Protein AF-A0A926PXP1-F1 (afdb_monomer)

Radius of gyration: 49.35 Å; Cα contacts (8 Å, |Δi|>4): 38; chains: 1; bounding box: 86×68×150 Å

Mean predicted aligned error: 21.58 Å

pLDDT: mean 70.97, std 23.15, range [28.8, 98.44]

Structure (mmCIF, N/CA/C/O backbone):
data_AF-A0A926PXP1-F1
#
_entry.id   AF-A0A926PXP1-F1
#
loop_
_atom_site.group_PDB
_atom_site.id
_atom_site.type_symbol
_atom_site.label_atom_id
_atom_site.label_alt_id
_atom_site.label_comp_id
_atom_site.label_asym_id
_atom_site.label_entity_id
_atom_site.label_seq_id
_atom_site.pdbx_PDB_ins_code
_atom_site.Cartn_x
_atom_site.Cartn_y
_atom_site.Cartn_z
_atom_site.occupancy
_atom_site.B_iso_or_equiv
_atom_site.auth_seq_id
_atom_site.auth_comp_id
_atom_site.auth_asym_id
_atom_site.auth_atom_id
_atom_site.pdbx_PDB_model_num
ATOM 1 N N . MET A 1 1 ? 7.522 27.652 68.610 1.00 42.22 1 MET A N 1
ATOM 2 C CA . MET A 1 1 ? 6.090 27.758 68.941 1.00 42.22 1 MET A CA 1
ATOM 3 C C . MET A 1 1 ? 5.425 26.468 68.466 1.00 42.22 1 MET A C 1
ATOM 5 O O . MET A 1 1 ? 4.727 26.467 67.468 1.00 42.22 1 MET A O 1
ATOM 9 N N . GLU A 1 2 ? 5.783 25.286 68.976 1.00 38.09 2 GLU A N 1
ATOM 10 C CA . GLU A 1 2 ? 5.456 24.825 70.338 1.00 38.09 2 GLU A CA 1
ATOM 11 C C . GLU A 1 2 ? 4.147 25.437 70.840 1.00 38.09 2 GLU A C 1
ATOM 13 O O . GLU A 1 2 ? 4.064 26.654 70.954 1.00 38.09 2 GLU A O 1
ATOM 18 N N . LEU A 1 3 ? 3.133 24.610 71.096 1.00 42.03 3 LEU A N 1
ATOM 19 C CA . LEU A 1 3 ? 2.756 24.233 72.457 1.00 42.03 3 LEU A CA 1
ATOM 20 C C . LEU A 1 3 ? 1.725 23.083 72.421 1.00 42.03 3 LEU A C 1
ATOM 22 O O . LEU A 1 3 ? 0.646 23.236 71.865 1.00 42.03 3 LEU A O 1
ATOM 26 N N . LEU A 1 4 ? 2.113 21.983 73.083 1.00 45.78 4 LEU A N 1
ATOM 27 C CA . LEU A 1 4 ? 1.324 21.193 74.047 1.00 45.78 4 LEU A CA 1
ATOM 28 C C . LEU A 1 4 ? 0.052 20.473 73.539 1.00 45.78 4 LEU A C 1
ATOM 30 O O . LEU A 1 4 ? -0.844 21.073 72.976 1.00 45.78 4 LEU A O 1
ATOM 34 N N . GLY A 1 5 ? -0.174 19.184 73.785 1.00 33.66 5 GLY A N 1
ATOM 35 C CA . GLY A 1 5 ? 0.426 18.299 74.776 1.00 33.66 5 GLY A CA 1
ATOM 36 C C . GLY A 1 5 ? -0.657 17.505 75.519 1.00 33.66 5 GLY A C 1
ATOM 37 O O . GLY A 1 5 ? -1.692 18.057 75.874 1.00 33.66 5 GLY A O 1
ATOM 38 N N . CYS A 1 6 ? -0.313 16.249 75.834 1.00 33.72 6 CYS A N 1
ATOM 39 C CA . CYS A 1 6 ? -0.840 15.425 76.935 1.00 33.72 6 CYS A CA 1
ATOM 40 C C . CYS A 1 6 ? -2.221 14.754 76.721 1.00 33.72 6 CYS A C 1
ATOM 42 O O . CYS A 1 6 ? -3.149 15.364 76.225 1.00 33.72 6 CYS A O 1
ATOM 44 N N . ARG A 1 7 ? -2.463 13.501 77.134 1.00 37.28 7 ARG A N 1
ATOM 45 C CA . ARG A 1 7 ? -1.702 12.608 78.024 1.00 37.28 7 ARG A CA 1
ATOM 46 C C . ARG A 1 7 ? -2.207 11.164 77.881 1.00 37.28 7 ARG A C 1
ATOM 48 O O . ARG A 1 7 ? -3.406 10.936 77.770 1.00 37.28 7 ARG A O 1
ATOM 55 N N . LEU A 1 8 ? -1.270 10.219 77.960 1.00 39.69 8 LEU A N 1
ATOM 56 C CA . LEU A 1 8 ? -1.490 8.824 78.347 1.00 39.69 8 LEU A CA 1
ATOM 57 C C . LEU A 1 8 ? -2.186 8.717 79.717 1.00 39.69 8 LEU A C 1
ATOM 59 O O . LEU A 1 8 ? -2.011 9.612 80.541 1.00 39.69 8 LEU A O 1
ATOM 63 N N . LEU A 1 9 ? -2.858 7.581 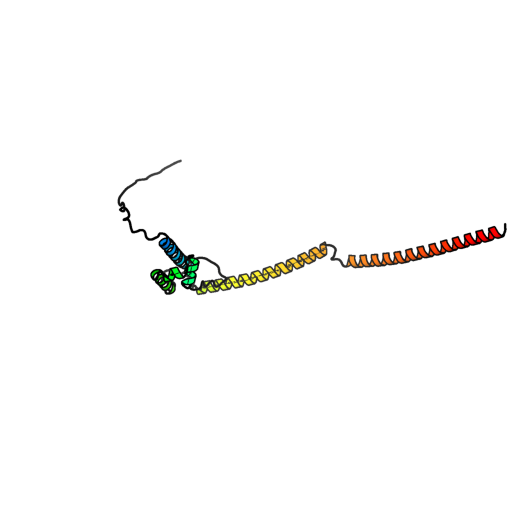79.953 1.00 39.06 9 LEU A N 1
ATOM 64 C CA . LEU A 1 9 ? -2.727 6.649 81.100 1.00 39.06 9 LEU A CA 1
ATOM 65 C C . LEU A 1 9 ? -3.736 5.499 80.855 1.00 39.06 9 LEU A C 1
ATOM 67 O O . LEU A 1 9 ? -4.934 5.733 80.774 1.00 39.06 9 LEU A O 1
ATOM 71 N N . SER A 1 10 ? -3.288 4.310 80.446 1.00 36.00 10 SER A N 1
ATOM 72 C CA . SER A 1 10 ? -2.993 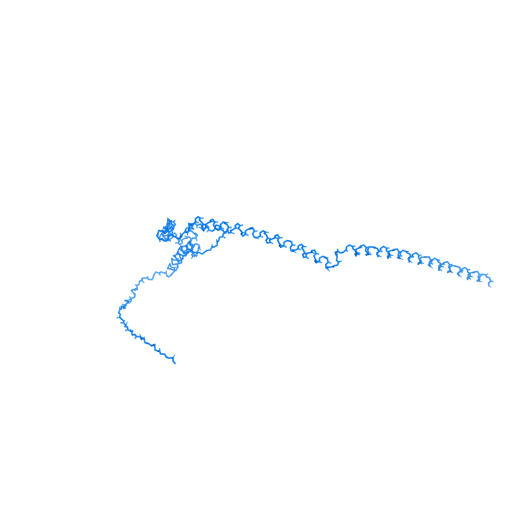3.154 81.316 1.00 36.00 10 SER A CA 1
ATOM 73 C C . SER A 1 10 ? -4.156 2.724 82.216 1.00 36.00 10 SER A C 1
ATOM 75 O O . SER A 1 10 ? -4.407 3.377 83.222 1.00 36.00 10 SER A O 1
ATOM 77 N N . TYR A 1 11 ? -4.757 1.564 81.924 1.00 34.06 11 TYR A N 1
ATOM 78 C CA . TYR A 1 11 ? -5.063 0.564 82.952 1.00 34.06 11 TYR A CA 1
ATOM 79 C C . TYR A 1 11 ? -5.049 -0.851 82.360 1.00 34.06 11 TYR A C 1
ATOM 81 O O . TYR A 1 11 ? -5.756 -1.170 81.406 1.00 34.06 11 TYR A O 1
ATOM 89 N N . ASP A 1 12 ? -4.177 -1.656 82.951 1.00 34.31 12 ASP A N 1
ATOM 90 C CA . ASP A 1 12 ? -3.963 -3.079 82.748 1.00 34.31 12 ASP A CA 1
ATOM 91 C C . ASP A 1 12 ? -5.088 -3.944 83.346 1.00 34.31 12 ASP A C 1
ATOM 93 O O . ASP A 1 12 ? -5.713 -3.581 84.339 1.00 34.31 12 ASP A O 1
ATOM 97 N N . ASN A 1 13 ? -5.176 -5.166 82.805 1.00 37.06 13 ASN A N 1
ATOM 98 C CA . ASN A 1 13 ? -5.574 -6.423 83.455 1.00 37.06 13 ASN A CA 1
ATOM 99 C C . ASN A 1 13 ? -7.019 -6.623 83.948 1.00 37.06 13 ASN A C 1
ATOM 101 O O . ASN A 1 13 ? -7.366 -6.250 85.060 1.00 37.06 13 ASN A O 1
ATOM 105 N N . ALA A 1 14 ? -7.768 -7.466 83.223 1.00 36.12 14 ALA A N 1
ATOM 106 C CA . ALA A 1 14 ? -8.199 -8.782 83.727 1.00 36.12 14 ALA A CA 1
ATOM 107 C C . ALA A 1 14 ? -9.032 -9.531 82.672 1.00 36.12 14 ALA A C 1
ATOM 109 O O . ALA A 1 14 ? -10.154 -9.143 82.383 1.00 36.12 14 ALA A O 1
ATOM 110 N N . CYS A 1 15 ? -8.474 -10.606 82.107 1.00 30.44 15 CYS A N 1
ATOM 111 C CA . CYS A 1 15 ? -9.138 -11.900 81.877 1.00 30.44 15 CYS A CA 1
ATOM 112 C C . CYS A 1 15 ? -8.237 -12.756 80.984 1.00 30.44 15 CYS A C 1
ATOM 114 O O . CYS A 1 15 ? -8.244 -12.680 79.760 1.00 30.44 15 CYS A O 1
ATOM 116 N N . ARG A 1 16 ? -7.420 -13.570 81.646 1.00 37.81 16 ARG A N 1
ATOM 117 C CA . ARG A 1 16 ? -6.569 -14.603 81.061 1.00 37.81 16 ARG A CA 1
ATOM 118 C C . ARG A 1 16 ? -7.473 -15.788 80.668 1.00 37.81 16 ARG A C 1
ATOM 120 O O . ARG A 1 16 ? -8.055 -16.378 81.578 1.00 37.81 16 ARG A O 1
ATOM 127 N N . PRO A 1 17 ? -7.630 -16.168 79.388 1.00 35.00 17 PRO A N 1
ATOM 128 C CA . PRO A 1 17 ? -8.285 -17.428 79.059 1.00 35.00 17 PRO A CA 1
ATOM 129 C C . PRO A 1 17 ? -7.332 -18.606 79.318 1.00 35.00 17 PRO A C 1
ATOM 131 O O . PRO A 1 17 ? -6.136 -18.550 79.031 1.00 35.00 17 PRO A O 1
ATOM 134 N N . ALA A 1 18 ? -7.898 -19.647 79.928 1.00 42.81 18 ALA A N 1
ATOM 135 C CA . ALA A 1 18 ? -7.285 -20.900 80.362 1.00 42.81 18 ALA A CA 1
ATOM 136 C C . ALA A 1 18 ? -6.514 -21.645 79.244 1.00 42.81 18 ALA A C 1
ATOM 138 O O . ALA A 1 18 ? -6.797 -21.440 78.062 1.00 42.81 18 ALA A O 1
ATOM 139 N N . PRO A 1 19 ? -5.560 -22.540 79.586 1.00 41.97 19 PRO A N 1
ATOM 140 C CA . PRO A 1 19 ? -4.838 -23.320 78.583 1.00 41.97 19 PRO A CA 1
ATOM 141 C C . PRO A 1 19 ? -5.805 -24.194 77.765 1.00 41.97 19 PRO A C 1
ATOM 143 O O . PRO A 1 19 ? -6.729 -24.781 78.339 1.00 41.97 19 PRO A O 1
ATOM 146 N N . PRO A 1 20 ? -5.603 -24.324 76.440 1.00 39.81 20 PRO A N 1
ATOM 147 C CA . PRO A 1 20 ? -6.456 -25.165 75.618 1.00 39.81 20 PRO A CA 1
ATOM 148 C C . PRO A 1 20 ? -6.304 -26.626 76.046 1.00 39.81 20 PRO A C 1
ATOM 150 O O . PRO A 1 20 ? -5.209 -27.197 76.038 1.00 39.81 20 PRO A O 1
ATOM 153 N N . GLN A 1 21 ? -7.432 -27.228 76.421 1.00 39.19 21 GLN A N 1
ATOM 154 C CA . GLN A 1 21 ? -7.548 -28.664 76.617 1.00 39.19 21 GLN A CA 1
ATOM 155 C C . GLN A 1 21 ? -7.102 -29.374 75.334 1.00 39.19 21 GLN A C 1
ATOM 157 O O . GLN A 1 21 ? -7.485 -28.995 74.225 1.00 39.19 21 GLN A O 1
ATOM 162 N N . ARG A 1 22 ? -6.264 -30.401 75.496 1.00 40.09 22 ARG A N 1
ATOM 163 C CA . ARG A 1 22 ? -5.844 -31.292 74.415 1.00 40.09 22 ARG A CA 1
ATOM 164 C C . ARG A 1 22 ? -7.074 -32.011 73.865 1.00 40.09 22 ARG A C 1
ATOM 166 O O . ARG A 1 22 ? -7.501 -33.016 74.424 1.00 40.09 22 ARG A O 1
ATOM 173 N N . LEU A 1 23 ? -7.629 -31.499 72.772 1.00 38.28 23 LEU A N 1
ATOM 174 C CA . LEU A 1 23 ? -8.577 -32.243 71.954 1.00 38.28 23 LEU A CA 1
ATOM 175 C C . LEU A 1 23 ? -7.823 -33.248 71.071 1.00 38.28 23 LEU A C 1
ATOM 177 O O . LEU A 1 23 ? -6.686 -32.982 70.662 1.00 38.28 23 LEU A O 1
ATOM 181 N N . PRO A 1 24 ? -8.427 -34.421 70.818 1.00 37.00 24 PRO A N 1
ATOM 182 C CA . PRO A 1 24 ? -7.767 -35.533 70.158 1.00 37.00 24 PRO A CA 1
ATOM 183 C C . PRO A 1 24 ? -7.346 -35.149 68.741 1.00 37.00 24 PRO A C 1
ATOM 185 O O . PRO A 1 24 ? -8.067 -34.477 68.005 1.00 37.00 24 PRO A O 1
ATOM 188 N N . LEU A 1 25 ? -6.144 -35.595 68.384 1.00 37.12 25 LEU A N 1
ATOM 189 C CA . LEU A 1 25 ? -5.528 -35.471 67.070 1.00 37.12 25 LEU A CA 1
ATOM 190 C C . LEU A 1 25 ? -6.424 -36.116 66.004 1.00 37.12 25 LEU A C 1
ATOM 192 O O . LEU A 1 25 ? -6.282 -37.290 65.676 1.00 37.12 25 LEU A O 1
ATOM 196 N N . VAL A 1 26 ? -7.336 -35.331 65.437 1.00 41.03 26 VAL A N 1
ATOM 197 C CA . VAL A 1 26 ? -7.960 -35.649 64.154 1.00 41.03 26 VAL A CA 1
ATOM 198 C C . VAL A 1 26 ? -6.863 -35.517 63.090 1.00 41.03 26 VAL A C 1
ATOM 200 O O . VAL A 1 26 ? -6.108 -34.536 63.125 1.00 41.03 26 VAL A O 1
ATOM 203 N N . PRO A 1 27 ? -6.710 -36.475 62.157 1.00 39.06 27 PRO A N 1
ATOM 204 C CA . PRO A 1 27 ? -5.670 -36.414 61.139 1.00 39.06 27 PRO A CA 1
ATOM 205 C C . PRO A 1 27 ? -5.737 -35.075 60.393 1.00 39.06 27 PRO A C 1
ATOM 207 O O . PRO A 1 27 ? -6.741 -34.742 59.762 1.00 39.06 27 PRO A O 1
ATOM 210 N N . ARG A 1 28 ? -4.638 -34.308 60.470 1.00 37.28 28 ARG A N 1
ATOM 211 C CA . ARG A 1 28 ? -4.458 -32.941 59.931 1.00 37.28 28 ARG A CA 1
ATOM 212 C C . ARG A 1 28 ? -4.904 -32.752 58.471 1.00 37.28 28 ARG A C 1
ATOM 214 O O . ARG A 1 28 ? -5.146 -31.624 58.052 1.00 37.28 28 ARG A O 1
ATOM 221 N N . LEU A 1 29 ? -5.037 -33.836 57.709 1.00 43.28 29 LEU A N 1
ATOM 222 C CA . LEU A 1 29 ? -5.514 -33.835 56.326 1.00 43.28 29 LEU A CA 1
ATOM 223 C C . LEU A 1 29 ? -7.006 -33.463 56.194 1.00 43.28 29 LEU A C 1
ATOM 225 O O . LEU A 1 29 ? -7.346 -32.742 55.260 1.00 43.28 29 LEU A O 1
ATOM 229 N N . VAL A 1 30 ? -7.879 -33.868 57.132 1.00 49.06 30 VAL A N 1
ATOM 230 C CA . VAL A 1 30 ? -9.345 -33.651 57.040 1.00 49.06 30 VAL A CA 1
ATOM 231 C C . VAL A 1 30 ? -9.734 -32.199 57.336 1.00 49.06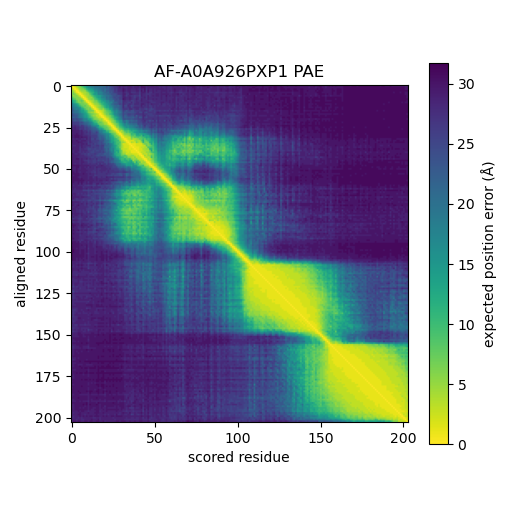 30 VAL A C 1
ATOM 233 O O . VAL A 1 30 ? -10.611 -31.635 56.687 1.00 49.06 30 VAL A O 1
ATOM 236 N N . VAL A 1 31 ? -9.030 -31.548 58.267 1.00 49.34 31 VAL A N 1
ATOM 237 C CA . VAL A 1 31 ? -9.278 -30.136 58.603 1.00 49.34 31 VAL A CA 1
ATOM 238 C C . VAL A 1 31 ? -8.856 -29.221 57.450 1.00 49.34 31 VAL A C 1
ATOM 240 O O . VAL A 1 31 ? -9.512 -28.217 57.188 1.00 49.34 31 VAL A O 1
ATOM 243 N N . SER A 1 32 ? -7.803 -29.579 56.703 1.00 57.00 32 SER A N 1
ATOM 244 C CA . SER A 1 32 ? -7.349 -28.786 55.554 1.00 57.00 32 SER A CA 1
ATOM 245 C C . SER A 1 32 ? -8.356 -28.813 54.402 1.00 57.00 32 SER A C 1
ATOM 247 O O . SER A 1 32 ? -8.656 -27.764 53.835 1.00 57.00 32 SER A O 1
ATOM 249 N N . SER A 1 33 ? -8.911 -29.980 54.067 1.00 56.78 33 SER A N 1
ATOM 250 C CA . SER A 1 33 ? -9.883 -30.116 52.976 1.00 56.78 33 SER A CA 1
ATOM 251 C C . SER A 1 33 ? -11.264 -29.562 53.337 1.00 56.78 33 SER A C 1
ATOM 253 O O . SER A 1 33 ? -11.857 -28.871 52.510 1.00 56.78 33 SER A O 1
ATOM 255 N N . ALA A 1 34 ? -11.745 -29.765 54.569 1.00 57.91 34 ALA A N 1
ATOM 256 C CA . ALA A 1 34 ? -12.994 -29.161 55.044 1.00 57.91 34 ALA A CA 1
ATOM 257 C C . ALA A 1 34 ? -12.897 -27.627 55.121 1.00 57.91 34 ALA A C 1
ATOM 259 O O . ALA A 1 34 ? -13.811 -26.928 54.692 1.00 57.91 34 ALA A O 1
ATOM 260 N N . SER A 1 35 ? -11.756 -27.092 55.572 1.00 58.75 35 SER A N 1
ATOM 261 C CA . SER A 1 35 ? -11.508 -25.645 55.609 1.00 58.75 35 SER A CA 1
ATOM 262 C C . SER A 1 35 ? -11.368 -25.045 54.200 1.00 58.75 35 SER A C 1
ATOM 264 O O . SER A 1 35 ? -11.869 -23.953 53.943 1.00 58.75 35 SER A O 1
ATOM 266 N N . LYS A 1 36 ? -10.798 -25.786 53.235 1.00 59.94 36 LYS A N 1
ATOM 267 C CA . LYS A 1 36 ? -10.768 -25.397 51.810 1.00 59.94 36 LYS A CA 1
ATOM 268 C C . LYS A 1 36 ? -12.150 -25.416 51.157 1.00 59.94 36 LYS A C 1
ATOM 270 O O . LYS A 1 36 ? -12.452 -24.512 50.386 1.00 59.94 36 LYS A O 1
ATOM 275 N N . LEU A 1 37 ? -12.992 -26.403 51.468 1.00 60.66 37 LEU A N 1
ATOM 276 C CA . LEU A 1 37 ? -14.380 -26.458 50.996 1.00 60.66 37 LEU A CA 1
ATOM 277 C C . LEU A 1 37 ? -15.227 -25.347 51.619 1.00 60.66 37 LEU A C 1
ATOM 279 O O . LEU A 1 37 ? -15.927 -24.651 50.892 1.00 60.66 37 LEU A O 1
ATOM 283 N N . ALA A 1 38 ? -15.104 -25.111 52.926 1.00 61.03 38 ALA A N 1
ATOM 284 C CA . ALA A 1 38 ? -15.744 -23.984 53.595 1.00 61.03 38 ALA A CA 1
ATOM 285 C C . ALA A 1 38 ? -15.270 -22.649 53.000 1.00 61.03 38 ALA A C 1
ATOM 287 O O . ALA A 1 38 ? -16.098 -21.811 52.666 1.00 61.03 38 ALA A O 1
ATOM 288 N N . ALA A 1 39 ? -13.969 -22.470 52.752 1.00 59.00 39 ALA A N 1
ATOM 289 C CA . ALA A 1 39 ? -13.431 -21.288 52.078 1.00 59.00 39 ALA A CA 1
ATOM 290 C C . ALA A 1 39 ? -13.897 -21.167 50.615 1.00 59.00 39 ALA A C 1
ATOM 292 O O . ALA A 1 39 ? -14.104 -20.055 50.137 1.00 59.00 39 ALA A O 1
ATOM 293 N N . ALA A 1 40 ? -14.108 -22.276 49.903 1.00 60.31 40 ALA A N 1
ATOM 294 C CA . ALA A 1 40 ? -14.662 -22.276 48.549 1.00 60.31 40 ALA A CA 1
ATOM 295 C C . ALA A 1 40 ? -16.161 -21.931 48.541 1.00 60.31 40 ALA A C 1
ATOM 297 O O . ALA A 1 40 ? -16.604 -21.193 47.663 1.00 60.31 40 ALA A O 1
ATOM 298 N N . LEU A 1 41 ? -16.927 -22.398 49.530 1.00 59.00 41 LEU A N 1
ATOM 299 C CA . LEU A 1 41 ? -18.346 -22.078 49.714 1.00 59.00 41 LEU A CA 1
ATOM 300 C C . LEU A 1 41 ? -18.537 -20.627 50.178 1.00 59.00 41 LEU A C 1
ATOM 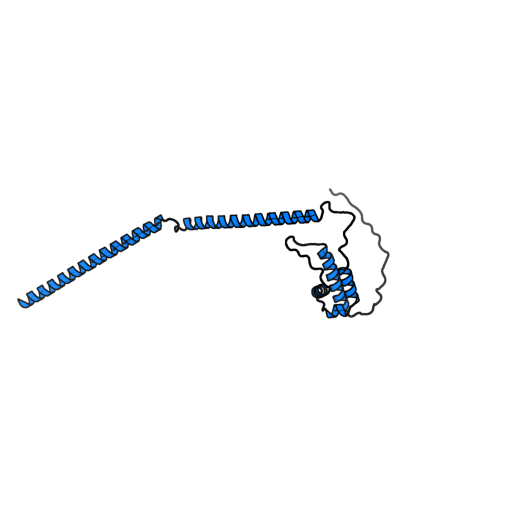302 O O . LEU A 1 41 ? -19.327 -19.894 49.584 1.00 59.00 41 LEU A O 1
ATOM 306 N N . ILE A 1 42 ? -17.748 -20.170 51.154 1.00 58.78 42 ILE A N 1
ATOM 307 C CA . ILE A 1 42 ? -17.690 -18.772 51.611 1.00 58.78 42 ILE A CA 1
ATOM 308 C C . ILE A 1 42 ? -17.190 -17.870 50.476 1.00 58.78 42 ILE A C 1
ATOM 310 O O . ILE A 1 42 ? -17.757 -16.810 50.237 1.00 58.78 42 ILE A O 1
ATOM 314 N N . GLY A 1 43 ? -16.187 -18.310 49.714 1.00 55.53 43 GLY A N 1
ATOM 315 C CA . GLY A 1 43 ? -15.677 -17.621 48.531 1.00 55.53 43 GLY A CA 1
ATOM 316 C C . GLY A 1 43 ? -16.680 -17.578 47.377 1.00 55.53 43 GLY A C 1
ATOM 317 O O . GLY A 1 43 ? -16.691 -16.602 46.632 1.00 55.53 43 GLY A O 1
ATOM 318 N N . CYS A 1 44 ? -17.557 -18.577 47.234 1.00 54.62 44 CYS A N 1
ATOM 319 C CA . CYS A 1 44 ? -18.696 -18.531 46.314 1.00 54.62 44 CYS A CA 1
ATOM 320 C C . CYS A 1 44 ? -19.778 -17.561 46.806 1.00 54.62 44 CYS A C 1
ATOM 322 O O . CYS A 1 44 ? -20.272 -16.780 45.997 1.00 54.62 44 CYS A O 1
ATOM 324 N N . ARG A 1 45 ? -20.084 -17.537 48.111 1.00 51.12 45 ARG A N 1
ATOM 325 C CA . ARG A 1 45 ? -20.989 -16.552 48.738 1.00 51.12 45 ARG A CA 1
ATOM 326 C C . ARG A 1 45 ? -20.472 -15.116 48.568 1.00 51.12 45 ARG A C 1
ATOM 328 O O . ARG A 1 45 ? -21.206 -14.250 48.108 1.00 51.12 45 ARG A O 1
ATOM 335 N N . ALA A 1 46 ? -19.187 -14.872 48.824 1.00 44.34 46 ALA A N 1
ATOM 336 C CA . ALA A 1 46 ? -18.558 -13.560 48.661 1.00 44.34 46 ALA A CA 1
ATOM 337 C C . ALA A 1 46 ? -18.469 -13.119 47.187 1.00 44.34 46 ALA A C 1
ATOM 339 O O . ALA A 1 46 ? -18.620 -11.939 46.886 1.00 44.34 46 ALA A O 1
ATOM 340 N N . ARG A 1 47 ? -18.281 -14.060 46.250 1.00 44.41 47 ARG A N 1
ATOM 341 C CA . ARG A 1 47 ? -18.213 -13.788 44.800 1.00 44.41 47 ARG A CA 1
ATOM 342 C C . ARG A 1 47 ? -19.595 -13.690 44.140 1.00 44.41 47 ARG A C 1
ATOM 344 O O . ARG A 1 47 ? -19.706 -13.101 43.070 1.00 44.41 47 ARG A O 1
ATOM 351 N N . ALA A 1 48 ? -20.642 -14.208 44.787 1.00 42.84 48 ALA A N 1
ATOM 352 C CA . ALA A 1 48 ? -22.035 -13.882 44.477 1.00 42.84 48 ALA A CA 1
ATOM 353 C C . ALA A 1 48 ? -22.393 -12.451 44.922 1.00 42.84 48 ALA A C 1
ATOM 355 O O . ALA A 1 48 ? -23.204 -11.802 44.265 1.00 42.84 48 ALA A O 1
ATOM 356 N N . CYS A 1 49 ? -21.736 -11.940 45.971 1.00 38.34 49 CYS A N 1
ATOM 357 C CA . CYS A 1 49 ? -21.919 -10.574 46.466 1.00 38.34 49 CYS A CA 1
ATOM 358 C C . CYS A 1 49 ? -20.902 -9.543 45.938 1.00 38.34 49 CYS A C 1
ATOM 360 O O . CYS A 1 49 ? -21.028 -8.368 46.269 1.00 38.34 49 CYS A O 1
ATOM 362 N N . GLY A 1 50 ? -19.919 -9.901 45.099 1.00 42.69 50 GLY A N 1
ATOM 363 C CA . GLY A 1 50 ? -18.924 -8.909 44.688 1.00 42.69 50 GLY A CA 1
ATOM 364 C C . GLY A 1 50 ? -18.009 -9.276 43.524 1.00 42.69 50 GLY A C 1
ATOM 365 O O . GLY A 1 50 ? -17.260 -10.249 43.574 1.00 42.69 50 GLY A O 1
ATOM 366 N N . THR A 1 51 ? -17.976 -8.348 42.562 1.00 38.34 51 THR A N 1
ATOM 367 C CA . THR A 1 51 ? -16.936 -8.071 41.550 1.00 38.34 51 THR A CA 1
ATOM 368 C C . THR A 1 51 ? -16.998 -8.845 40.216 1.00 38.34 51 THR A C 1
ATOM 370 O O . THR A 1 51 ? -16.574 -9.991 40.111 1.00 38.34 51 THR A O 1
ATOM 373 N N . GLY A 1 52 ? -17.439 -8.160 39.144 1.00 32.25 52 GLY A N 1
ATOM 374 C CA . GLY A 1 52 ? -16.900 -8.395 37.793 1.00 32.25 52 GLY A CA 1
ATOM 375 C C . GLY A 1 52 ? -17.868 -8.445 36.598 1.00 32.25 52 GLY A C 1
ATOM 376 O O . GLY A 1 52 ? -18.424 -9.494 36.301 1.00 32.25 52 GLY A O 1
ATOM 377 N N . LEU A 1 53 ? -17.865 -7.343 35.833 1.00 33.22 53 LEU A N 1
ATOM 378 C CA . LEU A 1 53 ? -18.038 -7.203 34.372 1.00 33.22 53 LEU A CA 1
ATOM 379 C C . LEU A 1 53 ? -19.431 -7.361 33.717 1.00 33.22 53 LEU A C 1
ATOM 381 O O . LEU A 1 53 ? -20.022 -8.440 33.718 1.00 33.22 53 LEU A O 1
ATOM 385 N N . PRO A 1 54 ? -19.895 -6.317 33.004 1.00 37.31 54 PRO A N 1
ATOM 386 C CA . PRO A 1 54 ? -21.058 -6.397 32.141 1.00 37.31 54 PRO A CA 1
ATOM 387 C C . PRO A 1 54 ? -20.697 -6.764 30.703 1.00 37.31 54 PRO A C 1
ATOM 389 O O . PRO A 1 54 ? -19.947 -6.061 30.035 1.00 37.31 54 PRO A O 1
ATOM 392 N N . GLY A 1 55 ? -21.281 -7.844 30.195 1.00 37.16 55 GLY A N 1
ATOM 393 C CA . GLY A 1 55 ? -21.090 -8.263 28.798 1.00 37.16 55 GLY A CA 1
ATOM 394 C C . GLY A 1 55 ? -20.958 -9.762 28.597 1.00 37.16 55 GLY A C 1
ATOM 395 O O . GLY A 1 55 ? -20.986 -10.228 27.467 1.00 37.16 55 GLY A O 1
ATOM 396 N N . THR A 1 56 ? -20.895 -10.539 29.674 1.00 28.80 56 THR A N 1
ATOM 397 C CA . THR A 1 56 ? -21.194 -11.969 29.608 1.00 28.80 56 THR A CA 1
ATOM 398 C C . THR A 1 56 ? -22.257 -12.270 30.655 1.00 28.80 56 THR A C 1
ATOM 400 O O . THR A 1 56 ? -22.127 -11.787 31.783 1.00 28.80 56 THR A O 1
ATOM 403 N N . PRO A 1 57 ? -23.306 -13.052 30.350 1.00 33.97 57 PRO A N 1
ATOM 404 C CA . PRO A 1 57 ? -24.053 -13.716 31.398 1.00 33.97 57 PRO A CA 1
ATOM 405 C C . PRO A 1 57 ? -23.109 -14.753 32.014 1.00 33.97 57 PRO A C 1
ATOM 407 O O . PRO A 1 57 ? -23.204 -15.945 31.754 1.00 33.97 57 PRO A O 1
ATOM 410 N N . ARG A 1 58 ? -22.193 -14.319 32.887 1.00 38.81 58 ARG A N 1
ATOM 411 C CA . ARG A 1 58 ? -21.750 -15.185 33.975 1.00 38.81 58 ARG A CA 1
ATOM 412 C C . ARG A 1 58 ? -22.849 -15.152 35.026 1.00 38.81 58 ARG A C 1
ATOM 414 O O . ARG A 1 58 ? -22.637 -14.768 36.172 1.00 38.81 58 ARG A O 1
ATOM 421 N N . SER A 1 59 ? -24.029 -15.638 34.635 1.00 37.91 59 SER A N 1
ATOM 422 C CA . SER A 1 59 ? -24.744 -16.533 35.523 1.00 37.91 59 SER A CA 1
ATOM 423 C C . SER A 1 59 ? -23.749 -17.653 35.781 1.00 37.91 59 SER A C 1
ATOM 425 O O . SER A 1 59 ? -23.626 -18.587 34.991 1.00 37.91 59 SER A O 1
ATOM 427 N N . TRP A 1 60 ? -22.924 -17.498 36.816 1.00 33.28 60 TRP A N 1
ATOM 428 C CA . TRP A 1 60 ? -22.252 -18.654 37.361 1.00 33.28 60 TRP A CA 1
ATOM 429 C C . TRP A 1 60 ? -23.397 -19.608 37.666 1.00 33.28 60 TRP A C 1
ATOM 431 O O . TRP A 1 60 ? -24.301 -19.215 38.413 1.00 33.28 60 TRP A O 1
ATOM 441 N N . PRO A 1 61 ? -23.445 -20.779 37.008 1.00 48.97 61 PRO A N 1
ATOM 442 C CA . PRO A 1 61 ? -24.485 -21.740 37.304 1.00 48.97 61 PRO A CA 1
ATOM 443 C C . PRO A 1 61 ? -24.493 -21.916 38.814 1.00 48.97 61 PRO A C 1
ATOM 445 O O . PRO A 1 61 ? -23.417 -21.867 39.426 1.00 48.97 61 PRO A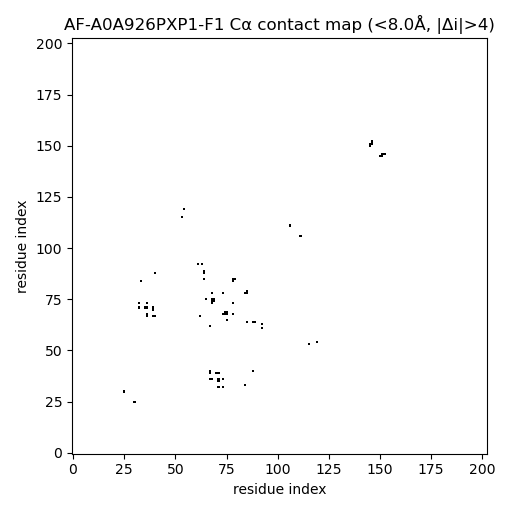 O 1
ATOM 448 N N . ARG A 1 62 ? -25.670 -22.119 39.415 1.00 53.16 62 ARG A N 1
ATOM 449 C CA . ARG A 1 62 ? -25.718 -22.777 40.721 1.00 53.16 62 ARG A CA 1
ATOM 450 C C . ARG A 1 62 ? -24.810 -23.988 40.595 1.00 53.16 62 ARG A C 1
ATOM 452 O O . ARG A 1 62 ? -25.076 -24.894 39.806 1.00 53.16 62 ARG A O 1
ATOM 459 N N . ARG A 1 63 ? -23.635 -23.888 41.209 1.00 60.97 63 ARG A N 1
ATOM 460 C CA . ARG A 1 63 ? -22.603 -24.888 41.022 1.00 60.97 63 ARG A CA 1
ATOM 461 C C . ARG A 1 63 ? -23.095 -26.069 41.822 1.00 60.97 63 ARG A C 1
ATOM 463 O O . ARG A 1 63 ? -23.148 -25.969 43.041 1.00 60.97 63 ARG A O 1
ATOM 470 N N . SER A 1 64 ? -23.452 -27.135 41.112 1.00 59.91 64 SER A N 1
ATOM 471 C CA . SER A 1 64 ? -23.646 -28.455 41.705 1.00 59.91 64 SER A CA 1
ATOM 472 C C . SER A 1 64 ? -22.480 -28.753 42.649 1.00 59.91 64 SER A C 1
ATOM 474 O O . SER A 1 64 ? -21.337 -28.360 42.369 1.00 59.91 64 SER A O 1
ATOM 476 N N . GLY A 1 65 ? -22.744 -29.467 43.742 1.00 62.62 65 GLY A N 1
ATOM 477 C CA . GLY A 1 65 ? -21.721 -29.900 44.695 1.00 62.62 65 GLY A CA 1
ATOM 478 C C . GLY A 1 65 ? -20.442 -30.476 44.067 1.00 62.62 65 GLY A C 1
ATOM 479 O O . GLY A 1 65 ? -19.351 -30.247 44.585 1.00 62.62 65 GLY A O 1
ATOM 480 N N . GLU A 1 66 ? -20.527 -31.108 42.893 1.00 64.75 66 GLU A N 1
ATOM 481 C CA . GLU A 1 66 ? -19.372 -31.621 42.138 1.00 64.75 66 GLU A CA 1
ATOM 482 C C . GLU A 1 66 ? -18.430 -30.515 41.632 1.00 64.75 66 GLU A C 1
ATOM 484 O O . GLU A 1 66 ? -17.208 -30.675 41.626 1.00 64.75 66 GLU A O 1
ATOM 489 N N . ALA A 1 67 ? -18.982 -29.380 41.204 1.00 65.12 67 ALA A N 1
ATOM 490 C CA . ALA A 1 67 ? -18.206 -28.232 40.747 1.00 65.12 67 ALA A CA 1
ATOM 491 C C . ALA A 1 67 ? -17.545 -27.494 41.924 1.00 65.12 67 ALA A C 1
ATOM 493 O O . ALA A 1 67 ? -16.431 -26.986 41.777 1.00 65.12 67 ALA A O 1
ATOM 494 N N . ASN A 1 68 ? -18.183 -27.493 43.098 1.00 67.25 68 ASN A N 1
ATOM 495 C CA . ASN A 1 68 ? -17.592 -26.958 44.328 1.00 67.25 68 ASN A CA 1
ATOM 496 C C . ASN A 1 68 ? -16.435 -27.845 44.829 1.00 67.25 68 ASN A C 1
ATOM 498 O O . ASN A 1 68 ? -15.395 -27.317 45.225 1.00 67.25 68 ASN A O 1
ATOM 502 N N . ALA A 1 69 ? -16.559 -29.174 44.713 1.00 64.94 69 ALA A N 1
ATOM 503 C CA . ALA A 1 69 ? -15.485 -30.129 45.021 1.00 64.94 69 ALA A CA 1
ATOM 504 C C . ALA A 1 69 ? -14.218 -29.871 44.195 1.00 64.94 69 ALA A C 1
ATOM 506 O O . ALA A 1 69 ? -13.127 -29.716 44.746 1.00 64.94 69 ALA A O 1
ATOM 507 N N . ARG A 1 70 ? -14.374 -29.753 42.867 1.00 67.12 70 ARG A N 1
ATOM 508 C CA . ARG A 1 70 ? -13.250 -29.509 41.948 1.00 67.12 70 ARG A CA 1
ATOM 509 C C . ARG A 1 70 ? -12.541 -28.193 42.250 1.00 67.12 70 ARG A C 1
ATOM 511 O O . ARG A 1 70 ? -11.316 -28.147 42.245 1.00 67.12 70 ARG A O 1
ATOM 518 N N . GLN A 1 71 ? -13.297 -27.140 42.562 1.00 66.31 71 GLN A N 1
ATOM 519 C CA . GLN A 1 71 ? -12.737 -25.833 42.909 1.00 66.31 71 GLN A CA 1
ATOM 520 C C . GLN A 1 71 ? -11.944 -25.859 44.225 1.00 66.31 71 GLN A C 1
ATOM 522 O O . GLN A 1 71 ? -10.956 -25.138 44.357 1.00 66.31 71 GLN A O 1
ATOM 527 N N . ALA A 1 72 ? -12.356 -26.687 45.187 1.00 64.50 72 ALA A N 1
ATOM 528 C CA . ALA A 1 72 ? -11.636 -26.888 46.442 1.00 64.50 72 ALA A CA 1
ATOM 529 C C . ALA A 1 72 ? -10.432 -27.847 46.309 1.00 64.50 72 ALA A C 1
ATOM 531 O O . ALA A 1 72 ? -9.692 -28.034 47.278 1.00 64.50 72 ALA A O 1
ATOM 532 N N . GLY A 1 73 ? -10.221 -28.442 45.126 1.00 68.81 73 GLY A N 1
ATOM 533 C CA . GLY A 1 73 ? -9.180 -29.444 44.881 1.00 68.81 73 GLY A CA 1
ATOM 534 C C . GLY A 1 73 ? -9.461 -30.778 45.576 1.00 68.81 73 GLY A C 1
ATOM 535 O O . GLY A 1 73 ? -8.529 -31.473 45.973 1.00 68.81 73 GLY A O 1
ATOM 536 N N . VAL A 1 74 ? -10.739 -31.101 45.781 1.00 74.56 74 VAL A N 1
ATOM 537 C CA . VAL A 1 74 ? -11.193 -32.270 46.536 1.00 74.56 74 VAL A CA 1
ATOM 538 C C . VAL A 1 74 ? -11.876 -33.267 45.594 1.00 74.56 74 VAL A C 1
ATOM 540 O O . VAL A 1 74 ? -12.686 -32.881 44.751 1.00 74.56 74 VAL A O 1
ATOM 543 N N . ASP A 1 75 ? -11.545 -34.554 45.737 1.00 74.00 75 ASP A N 1
ATOM 544 C CA . ASP A 1 75 ? -12.122 -35.630 44.925 1.00 74.00 75 ASP A CA 1
ATOM 545 C C . ASP A 1 75 ? -13.601 -35.888 45.264 1.00 74.00 75 ASP A C 1
ATOM 547 O O . ASP A 1 75 ? -14.033 -35.746 46.411 1.00 74.00 75 ASP A O 1
ATOM 551 N N . ARG A 1 76 ? -14.387 -36.322 44.271 1.00 71.25 76 ARG A N 1
ATOM 552 C CA . ARG A 1 76 ? -15.821 -36.622 44.424 1.00 71.25 76 ARG A CA 1
ATOM 553 C C . ARG A 1 76 ? -16.089 -37.664 45.521 1.00 71.25 76 ARG A C 1
ATOM 555 O O . ARG A 1 76 ? -17.093 -37.558 46.223 1.00 71.25 76 ARG A O 1
ATOM 562 N N . SER A 1 77 ? -15.185 -38.625 45.715 1.00 76.00 77 SER A N 1
ATOM 563 C CA . SER A 1 77 ? -15.276 -39.649 46.765 1.00 76.00 77 SER A CA 1
ATOM 564 C C . SER A 1 77 ? -15.203 -39.059 48.182 1.00 76.00 77 SER A C 1
ATOM 566 O O . SER A 1 77 ? -15.846 -39.558 49.106 1.00 76.00 77 SER A O 1
ATOM 568 N N . PHE A 1 78 ? -14.483 -37.947 48.361 1.00 73.25 78 PHE A N 1
ATOM 569 C CA . PHE A 1 78 ? -14.378 -37.263 49.651 1.00 73.25 78 PHE A CA 1
ATOM 570 C C . PHE A 1 78 ? -15.705 -36.614 50.064 1.00 73.25 78 PHE A C 1
ATOM 572 O O . PHE A 1 78 ? -16.072 -36.684 51.233 1.00 73.25 78 PHE A O 1
ATOM 579 N N . LEU A 1 79 ? -16.459 -36.046 49.113 1.00 68.62 79 LEU A N 1
ATOM 580 C CA . LEU A 1 79 ? -17.781 -35.477 49.398 1.00 68.62 79 LEU A CA 1
ATOM 581 C C . LEU A 1 79 ? -18.793 -36.539 49.835 1.00 68.62 79 LEU A C 1
ATOM 583 O O . LEU A 1 79 ? -19.584 -36.292 50.735 1.00 68.62 79 LEU A O 1
ATOM 587 N N . TYR A 1 80 ? -18.758 -37.733 49.242 1.00 76.06 80 TYR A N 1
ATOM 588 C CA . TYR A 1 80 ? -19.686 -38.802 49.623 1.00 76.06 80 TYR A CA 1
ATOM 589 C C . TYR A 1 80 ? -19.287 -39.534 50.904 1.00 76.06 80 TYR A C 1
ATOM 591 O O . TYR A 1 80 ? -20.147 -40.088 51.584 1.00 76.06 80 TYR A O 1
ATOM 599 N N . ARG A 1 81 ? -17.999 -39.518 51.268 1.00 78.44 81 ARG A N 1
ATOM 600 C CA . ARG A 1 81 ? -17.534 -40.036 52.562 1.00 78.44 81 ARG A CA 1
ATOM 601 C C . ARG A 1 81 ? -17.954 -39.138 53.735 1.00 78.44 81 ARG A C 1
ATOM 603 O O . ARG A 1 81 ? -18.044 -39.625 54.858 1.00 78.44 81 ARG A O 1
ATOM 610 N N . HIS A 1 82 ? -18.238 -37.863 53.469 1.00 76.31 82 HIS A N 1
ATOM 611 C CA . HIS A 1 82 ? -18.589 -36.850 54.464 1.00 76.31 82 HIS A CA 1
ATOM 612 C C . HIS A 1 82 ? -19.991 -36.284 54.199 1.00 76.31 82 HIS A C 1
ATOM 614 O O . HIS A 1 82 ? -20.173 -35.260 53.539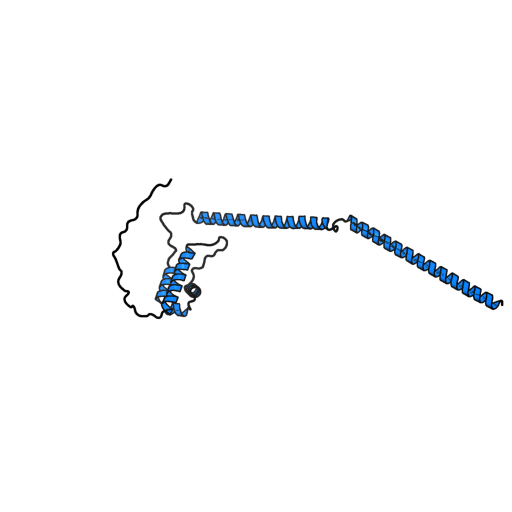 1.00 76.31 82 HIS A O 1
ATOM 620 N N . ARG A 1 83 ? -21.003 -36.997 54.712 1.00 72.31 83 ARG A N 1
ATOM 621 C CA . ARG A 1 83 ? -22.433 -36.672 54.556 1.00 72.31 83 ARG A CA 1
ATOM 622 C C . ARG A 1 83 ? -22.802 -35.286 55.106 1.00 72.31 83 ARG A C 1
ATOM 624 O O . ARG A 1 83 ? -23.648 -34.607 54.539 1.00 72.31 83 ARG A O 1
ATOM 631 N N . ASP A 1 84 ? -22.131 -34.859 56.163 1.00 71.19 84 ASP A N 1
ATOM 632 C CA . ASP A 1 84 ? -22.235 -33.537 56.784 1.00 71.19 84 ASP A CA 1
ATOM 633 C C . ASP A 1 84 ? -21.868 -32.396 55.821 1.00 71.19 84 ASP A C 1
ATOM 635 O O . ASP A 1 84 ? -22.575 -31.392 55.729 1.00 71.19 84 ASP A O 1
ATOM 639 N N . LEU A 1 85 ? -20.800 -32.563 55.038 1.00 73.38 85 LEU A N 1
ATOM 640 C CA . LEU A 1 85 ? -20.402 -31.575 54.030 1.00 73.38 85 LEU A CA 1
ATOM 641 C C . LEU A 1 85 ? -21.384 -31.530 52.857 1.00 73.38 85 LEU A C 1
ATOM 643 O O . LEU A 1 85 ? -21.645 -30.457 52.312 1.00 73.38 85 LEU A O 1
ATOM 647 N N . LEU A 1 86 ? -21.943 -32.680 52.484 1.00 76.75 86 LEU A N 1
ATOM 648 C CA . LEU A 1 86 ? -22.959 -32.772 51.441 1.00 76.75 86 LEU A CA 1
ATOM 649 C C . LEU A 1 86 ? -24.236 -32.013 51.843 1.00 76.75 86 LEU A C 1
ATOM 651 O O . LEU A 1 86 ? -24.780 -31.258 51.041 1.00 76.75 86 LEU A O 1
ATOM 655 N N . GLU A 1 87 ? -24.674 -32.145 53.096 1.00 73.94 87 GLU A N 1
ATOM 656 C CA . GLU A 1 87 ? -25.843 -31.437 53.634 1.00 73.94 87 GLU A CA 1
ATOM 657 C C . GLU A 1 87 ? -25.639 -29.910 53.663 1.00 73.94 87 GLU A C 1
ATOM 659 O O . GLU A 1 87 ? -26.545 -29.167 53.289 1.00 73.94 87 GLU A O 1
ATOM 664 N N . ILE A 1 88 ? -24.435 -29.426 53.992 1.00 72.19 88 ILE A N 1
ATOM 665 C CA . ILE A 1 88 ? -24.094 -27.989 53.940 1.00 72.19 88 ILE A CA 1
ATOM 666 C C . ILE A 1 88 ? -24.133 -27.456 52.502 1.00 72.19 88 ILE A C 1
ATOM 668 O O . ILE A 1 88 ? -24.626 -26.352 52.259 1.00 72.19 88 ILE A O 1
ATOM 672 N N . VAL A 1 89 ? -23.629 -28.232 51.539 1.00 73.44 89 VAL A N 1
ATOM 673 C CA . VAL A 1 89 ? -23.684 -27.871 50.116 1.00 73.44 89 VAL A CA 1
ATOM 674 C C . VAL A 1 89 ? -25.134 -27.812 49.638 1.00 73.44 89 VAL A C 1
ATOM 676 O O . VAL A 1 89 ? -25.509 -26.833 48.999 1.00 73.44 89 VAL A O 1
ATOM 679 N N . HIS A 1 90 ? -25.964 -28.791 50.003 1.00 71.62 90 HIS A N 1
ATOM 680 C CA . HIS A 1 90 ? -27.388 -28.786 49.662 1.00 71.62 90 HIS A CA 1
ATOM 681 C C . HIS A 1 90 ? -28.156 -27.640 50.330 1.00 71.62 90 HIS A C 1
ATOM 683 O O . HIS A 1 90 ? -29.002 -27.024 49.688 1.00 71.62 90 HIS A O 1
ATOM 689 N N . ALA A 1 91 ? -27.851 -27.295 51.582 1.00 69.38 91 ALA A N 1
ATOM 690 C CA . ALA A 1 91 ? -28.463 -26.153 52.260 1.00 69.38 91 ALA A CA 1
ATOM 691 C C . ALA A 1 91 ? -28.083 -24.820 51.591 1.00 69.38 91 ALA A C 1
ATOM 693 O O . ALA A 1 91 ? -28.947 -23.977 51.359 1.00 69.38 91 ALA A O 1
ATOM 694 N N . ALA A 1 92 ? -26.814 -24.655 51.204 1.00 67.12 92 ALA A N 1
ATOM 695 C CA . ALA A 1 92 ? -26.349 -23.487 50.455 1.00 67.12 92 ALA A CA 1
ATOM 696 C C . ALA A 1 92 ? -26.924 -23.431 49.028 1.00 67.12 92 ALA A C 1
ATOM 698 O O . ALA A 1 92 ? -27.153 -22.348 48.489 1.00 67.12 92 ALA A O 1
ATOM 699 N N . GLU A 1 93 ? -27.175 -24.588 48.409 1.00 66.56 93 GLU A N 1
ATOM 700 C CA . GLU A 1 93 ? -27.927 -24.682 47.162 1.00 66.56 93 GLU A CA 1
ATOM 701 C C . GLU A 1 93 ? -29.407 -24.354 47.381 1.00 66.56 93 GLU A C 1
ATOM 703 O O . GLU A 1 93 ? -30.016 -23.791 46.490 1.00 66.56 93 GLU A O 1
ATOM 708 N N . LEU A 1 94 ? -30.031 -24.653 48.516 1.00 62.34 94 LEU A N 1
ATOM 709 C CA . LEU A 1 94 ? -31.460 -24.385 48.725 1.00 62.34 94 LEU A CA 1
ATOM 710 C C . LEU A 1 94 ? -31.760 -22.954 49.177 1.00 62.34 94 L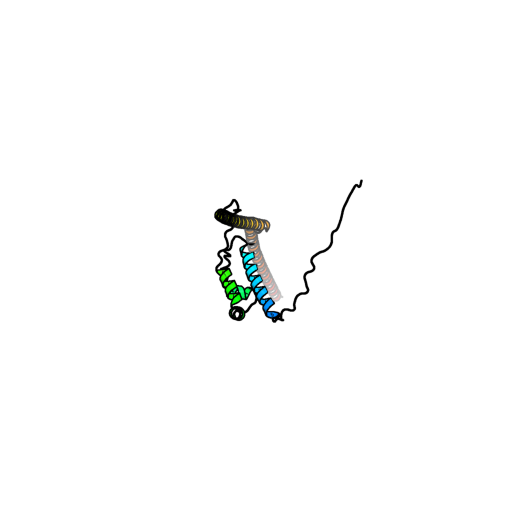EU A C 1
ATOM 712 O O . LEU A 1 94 ? -32.870 -22.493 48.936 1.00 62.34 94 LEU A O 1
ATOM 716 N N . GLU A 1 95 ? -30.796 -22.229 49.743 1.00 53.03 95 GLU A N 1
ATOM 717 C CA . GLU A 1 95 ? -30.969 -20.836 50.165 1.00 53.03 95 GLU A CA 1
ATOM 718 C C . GLU A 1 95 ? -31.082 -19.907 48.927 1.00 53.03 95 GLU A C 1
ATOM 720 O O . GLU A 1 95 ? -30.112 -19.733 48.173 1.00 53.03 95 GLU A O 1
ATOM 725 N N . PRO A 1 96 ? -32.259 -19.318 48.627 1.00 54.59 96 PRO A N 1
ATOM 726 C CA . PRO A 1 96 ? -32.326 -18.218 47.677 1.00 54.59 96 PRO A CA 1
ATOM 727 C C . PRO A 1 96 ? -31.625 -17.020 48.321 1.00 54.59 96 PRO A C 1
ATOM 729 O O . PRO A 1 96 ? -31.859 -16.737 49.492 1.00 54.59 96 PRO A O 1
ATOM 732 N N . ALA A 1 97 ? -30.747 -16.341 47.574 1.00 57.34 97 ALA A N 1
ATOM 733 C CA . ALA A 1 97 ? -30.027 -15.163 48.051 1.00 57.34 97 ALA A CA 1
ATOM 734 C C . ALA A 1 97 ? -31.009 -14.212 48.746 1.00 57.34 97 ALA A C 1
ATOM 736 O O . ALA A 1 97 ? -31.896 -13.662 48.087 1.00 57.34 97 ALA A O 1
ATOM 737 N N . ALA A 1 98 ? -30.883 -14.106 50.071 1.00 49.56 98 ALA A N 1
ATOM 738 C CA . ALA A 1 98 ? -31.742 -13.282 50.893 1.00 49.56 98 ALA A CA 1
ATOM 739 C C . ALA A 1 98 ? -31.766 -11.874 50.294 1.00 49.56 98 ALA A C 1
ATOM 741 O O . ALA A 1 98 ? -30.734 -11.234 50.102 1.00 49.56 98 ALA A O 1
ATOM 742 N N . GLN A 1 99 ? -32.962 -11.455 49.901 1.00 50.00 99 GLN A N 1
ATOM 743 C CA . GLN A 1 99 ? -33.261 -10.083 49.546 1.00 50.00 99 GLN A CA 1
ATOM 744 C C . GLN A 1 99 ? -33.096 -9.265 50.825 1.00 50.00 99 GLN A C 1
ATOM 746 O O . GLN A 1 99 ? -33.760 -9.577 51.807 1.00 50.00 99 GLN A O 1
ATOM 751 N N . ASP A 1 100 ? -32.234 -8.253 50.823 1.00 45.97 100 ASP A N 1
ATOM 752 C CA . ASP A 1 100 ? -32.148 -7.292 51.923 1.00 45.97 100 ASP A CA 1
ATOM 753 C C . ASP A 1 100 ? -33.429 -6.434 51.965 1.00 45.97 100 ASP A C 1
ATOM 755 O O . ASP A 1 100 ? -33.713 -5.725 50.991 1.00 45.97 100 ASP A O 1
ATOM 759 N N . PRO A 1 101 ? -34.209 -6.424 53.065 1.00 55.66 101 PRO A N 1
ATOM 760 C CA . PRO A 1 101 ? -35.134 -5.346 53.365 1.00 55.66 101 PRO A CA 1
ATOM 761 C C . PRO A 1 101 ? -34.451 -4.363 54.332 1.00 55.66 101 PRO A C 1
ATOM 763 O O . PRO A 1 101 ? -33.768 -4.774 55.261 1.00 55.66 101 PRO A O 1
ATOM 766 N N . VAL A 1 102 ? -34.711 -3.064 54.165 1.00 48.22 102 VAL A N 1
ATOM 767 C CA . VAL A 1 102 ? -34.180 -1.933 54.964 1.00 48.22 102 VAL A CA 1
ATOM 768 C C . VAL A 1 102 ? -32.853 -1.372 54.433 1.00 48.22 102 VAL A C 1
ATOM 770 O O . VAL A 1 102 ? -31.768 -1.668 54.915 1.00 48.22 102 VAL A O 1
ATOM 773 N N . GLY A 1 103 ? -32.970 -0.495 53.430 1.00 50.78 103 GLY A N 1
ATOM 774 C CA . GLY A 1 103 ? -31.844 0.229 52.824 1.00 50.78 103 GLY A CA 1
ATOM 775 C C . GLY A 1 103 ? -31.740 0.046 51.311 1.00 50.78 103 GLY A C 1
ATOM 776 O O . GLY A 1 103 ? -30.642 -0.064 50.775 1.00 50.78 103 GLY A O 1
ATOM 777 N N . GLY A 1 104 ? -32.875 -0.037 50.610 1.00 53.06 104 GLY A N 1
ATOM 778 C CA . GLY A 1 104 ? -32.891 -0.163 49.158 1.00 53.06 104 GLY A CA 1
ATOM 779 C C . GLY A 1 104 ? -32.217 1.041 48.509 1.00 53.06 104 GLY A C 1
ATOM 780 O O . GLY A 1 104 ? -32.684 2.169 48.656 1.00 53.06 104 GLY A O 1
ATOM 781 N N . SER A 1 105 ? -31.125 0.787 47.786 1.00 56.09 105 SER A N 1
ATOM 782 C CA . SER A 1 105 ? -30.589 1.696 46.771 1.00 56.09 105 SER A CA 1
ATOM 783 C C . SER A 1 105 ? -31.749 2.383 46.028 1.00 56.09 105 SER A C 1
ATOM 785 O O . SER A 1 105 ? -32.684 1.681 45.628 1.00 56.09 105 SER A O 1
ATOM 787 N N . PRO A 1 106 ? -31.720 3.713 45.804 1.00 66.25 106 PRO A N 1
ATOM 788 C CA . PRO A 1 106 ? -32.827 4.442 45.166 1.00 66.25 106 PRO A CA 1
ATOM 789 C C . PRO A 1 106 ? -33.098 3.988 43.723 1.00 66.25 106 PRO A C 1
ATOM 791 O O . PRO A 1 106 ? -34.057 4.427 43.093 1.00 66.25 106 PRO A O 1
ATOM 794 N N . VAL A 1 107 ? -32.247 3.113 43.188 1.00 71.44 107 VAL A N 1
ATOM 795 C CA . VAL A 1 107 ? -32.285 2.622 41.821 1.00 71.44 107 VAL A CA 1
ATOM 796 C C . VAL A 1 107 ? -32.603 1.132 41.835 1.00 71.44 107 VAL A C 1
ATOM 798 O O . VAL A 1 107 ? -31.872 0.319 42.408 1.00 71.44 107 VAL A O 1
ATOM 801 N N . SER A 1 108 ? -33.703 0.766 41.177 1.00 87.44 108 SER A N 1
ATOM 802 C CA . SER A 1 108 ? -34.117 -0.627 41.048 1.00 87.44 108 SER A CA 1
ATOM 803 C C . SER A 1 108 ? -33.107 -1.425 40.216 1.00 87.44 108 SER A C 1
ATOM 805 O O . SER A 1 108 ? -32.467 -0.913 39.294 1.00 87.44 108 SER A O 1
ATOM 807 N N . ARG A 1 109 ? -33.002 -2.729 40.490 1.00 86.62 109 ARG A N 1
ATOM 808 C CA . ARG A 1 109 ? -32.182 -3.659 39.693 1.00 86.62 109 ARG A CA 1
ATOM 809 C C . ARG A 1 109 ? -32.521 -3.599 38.197 1.00 86.62 109 ARG A C 1
ATOM 811 O O . ARG A 1 109 ? -31.625 -3.719 37.367 1.00 86.62 109 ARG A O 1
ATOM 818 N N . ALA A 1 110 ? -33.795 -3.388 37.867 1.00 87.31 110 ALA A N 1
ATOM 819 C CA . ALA A 1 110 ? -34.258 -3.229 36.493 1.00 87.31 110 ALA A CA 1
ATOM 820 C C . ALA A 1 110 ? -33.661 -1.980 35.820 1.00 87.31 110 ALA A C 1
ATOM 822 O O . ALA A 1 110 ? -33.232 -2.059 34.671 1.00 87.31 110 ALA A O 1
ATOM 823 N N . SER A 1 111 ? -33.554 -0.857 36.541 1.00 91.88 111 SER A N 1
ATOM 824 C CA . SER A 1 111 ? -32.920 0.363 36.022 1.00 91.88 111 SER A CA 1
ATOM 825 C C . SER A 1 111 ? -31.435 0.145 35.735 1.00 91.88 111 SER A C 1
ATOM 827 O O . SER A 1 111 ? -30.975 0.467 34.647 1.00 91.88 111 SER A O 1
ATOM 829 N N . LEU A 1 112 ? -30.700 -0.503 36.645 1.00 93.00 112 LEU A N 1
ATOM 830 C CA . LEU A 1 112 ? -29.281 -0.813 36.421 1.00 93.00 112 LEU A CA 1
ATOM 831 C C . LEU A 1 112 ? -29.067 -1.747 35.220 1.00 93.00 112 LEU A C 1
ATOM 833 O O . LEU A 1 112 ? -28.101 -1.594 34.477 1.00 93.00 112 LEU A O 1
ATOM 837 N N . GLN A 1 113 ? -29.966 -2.711 35.007 1.00 95.38 113 GLN A N 1
ATOM 838 C CA . GLN A 1 113 ? -29.926 -3.579 33.826 1.00 95.38 113 GLN A CA 1
ATOM 839 C C . GLN A 1 113 ? -30.201 -2.802 32.532 1.00 95.38 113 GLN A C 1
ATOM 841 O O . GLN A 1 113 ? -29.530 -3.040 31.527 1.00 95.38 113 GLN A O 1
ATOM 846 N N . ALA A 1 114 ? -31.139 -1.853 32.559 1.00 95.25 114 ALA A N 1
ATOM 847 C CA . ALA A 1 114 ? -31.420 -0.980 31.424 1.00 95.25 114 ALA A CA 1
ATOM 848 C C . ALA A 1 114 ? -30.235 -0.050 31.111 1.00 95.25 114 ALA A C 1
ATOM 850 O O . ALA A 1 114 ? -29.836 0.068 29.951 1.00 95.25 114 ALA A O 1
ATOM 851 N N . ASP A 1 115 ? -29.616 0.545 32.133 1.00 95.94 115 ASP A N 1
ATOM 852 C CA . ASP A 1 115 ? -28.423 1.386 31.980 1.00 95.94 115 ASP A CA 1
ATOM 853 C C . ASP A 1 115 ? -27.254 0.598 31.394 1.00 95.94 115 ASP A C 1
ATOM 855 O O . ASP A 1 115 ? -26.529 1.087 30.522 1.00 95.94 115 ASP A O 1
ATOM 859 N N . LEU A 1 116 ? -27.116 -0.662 31.803 1.00 97.38 116 L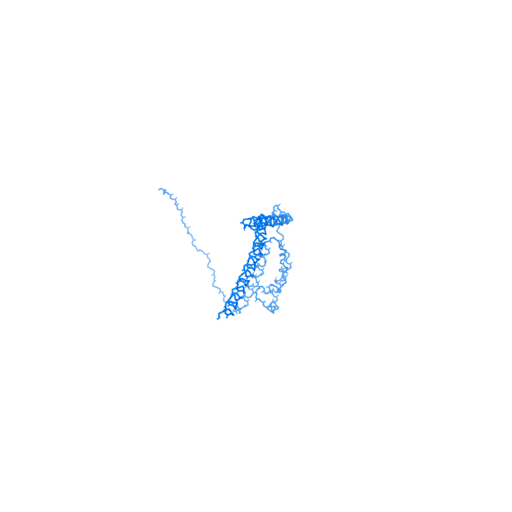EU A N 1
ATOM 860 C CA . LEU A 1 116 ? -26.108 -1.557 31.267 1.00 97.38 116 LEU A CA 1
ATOM 861 C C . LEU A 1 116 ? -26.320 -1.878 29.790 1.00 97.38 116 LEU A C 1
ATOM 863 O O . LEU A 1 116 ? -25.380 -1.774 28.999 1.00 97.38 116 LEU A O 1
ATOM 867 N N . ALA A 1 117 ? -27.548 -2.231 29.413 1.00 97.12 117 ALA A N 1
ATOM 868 C CA . ALA A 1 117 ? -27.905 -2.478 28.022 1.00 97.12 117 ALA A CA 1
ATOM 869 C C . ALA A 1 117 ? -27.683 -1.218 27.166 1.00 97.12 117 ALA A C 1
ATOM 871 O O . ALA A 1 117 ? -27.123 -1.291 26.069 1.00 97.12 117 ALA A O 1
ATOM 872 N N . ASN A 1 118 ? -28.030 -0.043 27.698 1.00 97.38 118 ASN A N 1
ATOM 873 C CA . ASN A 1 118 ? -27.796 1.241 27.043 1.00 97.38 118 ASN A CA 1
ATOM 874 C C . ASN A 1 118 ? -26.302 1.537 26.857 1.00 97.38 118 ASN A C 1
ATOM 876 O O . ASN A 1 118 ? -25.893 1.976 25.778 1.00 97.38 118 ASN A O 1
ATOM 880 N N . ALA A 1 119 ? -25.475 1.285 27.873 1.00 97.00 119 ALA A N 1
ATOM 881 C CA . ALA A 1 119 ? -24.027 1.453 27.788 1.00 97.00 119 ALA A CA 1
ATOM 882 C C . ALA A 1 119 ? -23.407 0.489 26.764 1.00 97.00 119 ALA A C 1
ATOM 884 O O . ALA A 1 119 ? -22.587 0.905 25.944 1.00 97.00 119 ALA A O 1
ATOM 885 N N . GLN A 1 120 ? -23.851 -0.771 26.743 1.00 98.00 120 GLN A N 1
ATOM 886 C CA . GLN A 1 120 ? -23.419 -1.7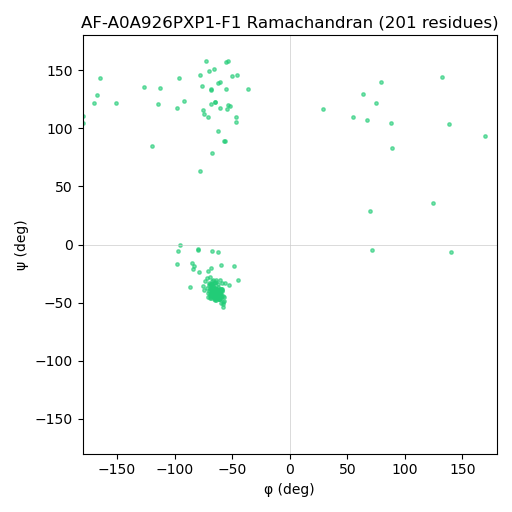63 25.756 1.00 98.00 120 GLN A CA 1
ATOM 887 C C . GLN A 1 120 ? -23.790 -1.336 24.331 1.00 98.00 120 GLN A C 1
ATOM 889 O O . GLN A 1 120 ? -22.927 -1.330 23.456 1.00 98.00 120 GLN A O 1
ATOM 894 N N . ALA A 1 121 ? -25.023 -0.878 24.106 1.00 97.69 121 ALA A N 1
ATOM 895 C CA . ALA A 1 121 ? -25.465 -0.376 22.804 1.00 97.69 121 ALA A CA 1
ATOM 896 C C . ALA A 1 121 ? -24.718 0.896 22.358 1.00 97.69 121 ALA A C 1
ATOM 898 O O . ALA A 1 121 ? -24.511 1.127 21.166 1.00 97.69 121 ALA A O 1
ATOM 899 N N . ARG A 1 122 ? -24.303 1.756 23.296 1.00 97.81 122 ARG A N 1
ATOM 900 C CA . ARG A 1 122 ? -23.445 2.911 22.982 1.00 97.81 122 ARG A CA 1
ATOM 901 C C . ARG A 1 122 ? -22.038 2.462 22.593 1.00 97.81 122 ARG A C 1
ATOM 903 O O . ARG A 1 122 ? -21.528 2.940 21.583 1.00 97.81 122 ARG A O 1
ATOM 910 N N . ASN A 1 123 ? -21.454 1.522 23.333 1.00 97.88 123 ASN A N 1
ATOM 911 C CA . ASN A 1 123 ? -20.129 0.979 23.032 1.00 97.88 123 ASN A CA 1
ATOM 912 C C . ASN A 1 123 ? -20.076 0.304 21.659 1.00 97.88 123 ASN A C 1
ATOM 914 O O . ASN A 1 123 ? -19.135 0.551 20.909 1.00 97.88 123 ASN A O 1
ATOM 918 N N . THR A 1 124 ? -21.093 -0.475 21.277 1.00 98.00 124 THR A N 1
ATOM 919 C CA . THR A 1 124 ? -21.128 -1.109 19.947 1.00 98.00 124 THR A CA 1
ATOM 920 C C . THR A 1 124 ? -21.178 -0.078 18.819 1.00 98.00 124 THR A C 1
ATOM 922 O O . THR A 1 124 ? -20.443 -0.204 17.840 1.00 98.00 124 THR A O 1
ATOM 925 N N . ARG A 1 125 ? -21.975 0.990 18.968 1.00 98.31 125 ARG A N 1
ATOM 926 C CA . ARG A 1 125 ? -22.019 2.094 17.991 1.00 98.31 125 ARG A CA 1
ATOM 927 C C . ARG A 1 125 ? -20.692 2.844 17.889 1.00 98.31 125 ARG A C 1
ATOM 929 O O . ARG A 1 125 ? -20.272 3.185 16.785 1.00 98.31 125 ARG A O 1
ATOM 936 N N . LEU A 1 126 ? -20.036 3.108 19.019 1.00 98.25 126 LEU A N 1
ATOM 937 C CA . LEU A 1 126 ? -18.731 3.772 19.032 1.00 98.25 126 LEU A CA 1
ATOM 938 C C . LEU A 1 126 ? -17.655 2.899 18.379 1.00 98.25 126 LEU A C 1
ATOM 940 O O . LEU A 1 126 ? -16.909 3.404 17.545 1.00 98.25 126 LEU A O 1
ATOM 944 N N . ALA A 1 127 ? -17.629 1.598 18.674 1.00 97.81 127 ALA A N 1
ATOM 945 C CA . ALA A 1 127 ? -16.700 0.655 18.054 1.00 97.81 127 ALA A CA 1
ATOM 946 C C . ALA A 1 127 ? -16.873 0.598 16.526 1.00 97.81 127 ALA A C 1
ATOM 948 O O . ALA A 1 127 ? -15.891 0.691 15.793 1.00 97.81 127 ALA A O 1
ATOM 949 N N . ALA A 1 128 ? -18.115 0.547 16.036 1.00 97.94 128 ALA A N 1
ATOM 950 C CA . ALA A 1 128 ? -18.393 0.588 14.599 1.00 97.94 128 ALA A CA 1
ATOM 951 C C . ALA A 1 128 ? -17.902 1.896 13.948 1.00 97.94 128 ALA A C 1
ATOM 953 O O . ALA A 1 128 ? -17.340 1.883 12.852 1.00 97.94 128 ALA A O 1
ATOM 954 N N . ARG A 1 129 ? -18.068 3.036 14.634 1.00 98.06 129 ARG A N 1
ATOM 955 C CA . ARG A 1 129 ? -17.587 4.334 14.141 1.00 98.06 129 ARG A CA 1
ATOM 956 C C . ARG A 1 129 ? -16.061 4.412 14.116 1.00 98.06 129 ARG A C 1
ATOM 958 O O . ARG A 1 129 ? -15.519 4.959 13.161 1.00 98.06 129 ARG A O 1
ATOM 965 N N . ILE A 1 130 ? -15.382 3.858 15.121 1.00 98.38 130 ILE A N 1
ATOM 966 C CA . ILE A 1 130 ? -13.916 3.761 15.149 1.00 98.38 130 ILE A CA 1
ATOM 967 C C . ILE A 1 130 ? -13.426 2.944 13.952 1.00 98.38 130 ILE A C 1
ATOM 969 O O . ILE A 1 130 ? -12.632 3.459 13.175 1.00 98.38 130 ILE A O 1
ATOM 973 N N . GLN A 1 131 ? -13.987 1.756 13.713 1.00 98.12 131 GLN A N 1
ATOM 974 C CA . GLN A 1 131 ? -13.614 0.922 12.561 1.00 98.12 131 GLN A CA 1
ATOM 975 C C . GLN A 1 131 ? -13.831 1.637 11.219 1.00 98.12 131 GLN A C 1
ATOM 977 O O . GLN A 1 131 ? -13.014 1.536 10.302 1.00 98.12 131 GLN A O 1
ATOM 982 N N . GLN A 1 132 ? -14.924 2.394 11.086 1.00 98.00 132 GLN A N 1
ATOM 983 C CA . GLN A 1 132 ? -15.170 3.188 9.884 1.00 98.00 132 GLN A CA 1
ATOM 984 C C . GLN A 1 132 ? -14.123 4.298 9.707 1.00 98.00 132 GLN A C 1
ATOM 986 O O . GLN A 1 132 ? -13.678 4.546 8.584 1.00 98.00 132 GLN A O 1
ATOM 991 N N . LEU A 1 133 ? -13.744 4.978 10.790 1.00 98.31 133 LEU A N 1
ATOM 992 C CA . LEU A 1 133 ? -12.730 6.031 10.761 1.00 98.31 133 LEU A CA 1
ATOM 993 C C . LEU A 1 133 ? -11.342 5.468 10.461 1.00 98.31 133 LEU A C 1
ATOM 995 O O . LEU A 1 133 ? -10.656 6.028 9.614 1.00 98.31 133 LEU A O 1
ATOM 999 N N . GLU A 1 134 ? -10.968 4.347 11.071 1.00 98.06 134 GLU A N 1
ATOM 1000 C CA . GLU A 1 134 ? -9.725 3.629 10.778 1.00 98.06 134 GLU A CA 1
ATOM 1001 C C . GLU A 1 134 ? -9.660 3.247 9.301 1.00 98.06 134 GLU A C 1
ATOM 1003 O O . GLU A 1 134 ? -8.690 3.581 8.629 1.00 98.06 134 GLU A O 1
ATOM 1008 N N . LYS A 1 135 ? -10.733 2.663 8.749 1.00 97.25 135 LYS A N 1
ATOM 1009 C CA . LYS A 1 135 ? -10.796 2.327 7.319 1.00 97.25 135 LYS A CA 1
ATOM 1010 C C . LYS A 1 135 ? -10.607 3.558 6.431 1.00 97.25 135 LYS A C 1
ATOM 1012 O O . LYS A 1 135 ? -9.861 3.498 5.455 1.00 97.25 135 LYS A O 1
ATOM 1017 N N . ARG A 1 136 ? -11.268 4.673 6.756 1.00 97.38 136 ARG A N 1
ATOM 1018 C CA . ARG A 1 136 ? -11.127 5.931 6.004 1.00 97.38 136 ARG A CA 1
ATOM 1019 C C . ARG A 1 136 ? -9.720 6.510 6.121 1.00 97.38 136 ARG A C 1
ATOM 1021 O O . ARG A 1 136 ? -9.202 7.016 5.132 1.00 97.38 136 ARG A O 1
ATOM 1028 N N . LEU A 1 137 ? -9.105 6.418 7.298 1.00 97.25 137 LEU A N 1
ATOM 1029 C CA . LEU A 1 137 ? -7.738 6.869 7.527 1.00 97.25 137 LEU A CA 1
ATOM 1030 C C . LEU A 1 137 ? -6.748 6.017 6.731 1.00 97.25 137 LEU A C 1
ATOM 1032 O O . LEU A 1 137 ? -5.917 6.571 6.023 1.00 97.25 137 LEU A O 1
ATOM 1036 N N . SER A 1 138 ? -6.878 4.689 6.767 1.00 94.94 138 SER A N 1
ATOM 1037 C CA . SER A 1 138 ? -6.049 3.783 5.967 1.00 94.94 138 SER A CA 1
ATOM 1038 C C . SER A 1 138 ? -6.191 4.046 4.470 1.00 94.94 138 SER A C 1
ATOM 1040 O O . SER A 1 138 ? -5.199 4.012 3.753 1.00 94.94 138 SER A O 1
ATOM 1042 N N . GLN A 1 139 ? -7.399 4.345 3.987 1.00 93.31 139 GLN A N 1
ATOM 1043 C CA . GLN A 1 139 ? -7.620 4.719 2.588 1.00 93.31 139 GLN A CA 1
ATOM 1044 C C . GLN A 1 139 ? -6.958 6.053 2.236 1.00 93.31 139 GLN A C 1
ATOM 1046 O O . GLN A 1 139 ? -6.301 6.144 1.204 1.00 93.31 139 GLN A O 1
ATOM 1051 N N . ALA A 1 140 ? -7.107 7.074 3.084 1.00 93.00 140 ALA A N 1
ATOM 1052 C CA . ALA A 1 140 ? -6.507 8.385 2.857 1.00 93.00 140 ALA A CA 1
ATOM 1053 C C . ALA A 1 140 ? -4.974 8.319 2.882 1.00 93.00 140 ALA A C 1
ATOM 1055 O O . ALA A 1 140 ? -4.330 8.827 1.970 1.00 93.00 140 ALA A O 1
ATOM 1056 N N . LEU A 1 141 ? -4.399 7.632 3.873 1.00 93.31 141 LEU A N 1
ATOM 1057 C CA . LEU A 1 141 ? -2.955 7.422 3.977 1.00 93.31 141 LEU A CA 1
ATOM 1058 C C . LEU A 1 141 ? -2.428 6.524 2.858 1.00 93.31 141 LEU A C 1
ATOM 1060 O O . LEU A 1 141 ? -1.359 6.791 2.330 1.00 93.31 141 LEU A O 1
ATOM 1064 N N . GLY A 1 142 ? -3.176 5.494 2.458 1.00 87.50 142 GLY A N 1
ATOM 1065 C CA . GLY A 1 142 ? -2.821 4.653 1.317 1.00 87.50 142 GLY A CA 1
ATOM 1066 C C . GLY A 1 142 ? -2.801 5.446 0.011 1.00 87.50 142 GLY A C 1
ATOM 1067 O O . GLY A 1 142 ? -1.858 5.322 -0.762 1.00 87.50 142 GLY A O 1
ATOM 1068 N N . ALA A 1 143 ? -3.793 6.313 -0.207 1.00 84.94 143 ALA A N 1
ATOM 1069 C CA . ALA A 1 143 ? -3.823 7.209 -1.358 1.00 84.94 143 ALA A CA 1
ATOM 1070 C C . ALA A 1 143 ? -2.684 8.237 -1.311 1.00 84.94 143 ALA A C 1
ATOM 1072 O O . ALA A 1 143 ? -2.028 8.456 -2.322 1.00 84.94 143 ALA A O 1
ATOM 1073 N N . GLN A 1 144 ? -2.412 8.834 -0.151 1.00 84.75 144 GLN A N 1
ATOM 1074 C CA . GLN A 1 144 ? -1.312 9.782 0.016 1.00 84.75 144 GLN A CA 1
ATOM 1075 C C . GLN A 1 144 ? 0.046 9.111 -0.217 1.00 84.75 144 GLN A C 1
ATOM 1077 O O . GLN A 1 144 ? 0.830 9.609 -1.015 1.00 84.75 144 GLN A O 1
ATOM 1082 N N . ALA A 1 145 ? 0.289 7.946 0.386 1.00 83.69 145 ALA A N 1
ATOM 1083 C CA . ALA A 1 145 ? 1.499 7.164 0.161 1.00 83.69 145 ALA A CA 1
ATOM 1084 C C . ALA A 1 145 ? 1.644 6.766 -1.312 1.00 83.69 145 ALA A C 1
ATOM 1086 O O . ALA A 1 145 ? 2.744 6.812 -1.852 1.00 83.69 145 ALA A O 1
ATOM 1087 N N . TRP A 1 146 ? 0.545 6.424 -1.990 1.00 75.25 146 TRP A N 1
ATOM 1088 C CA . TRP A 1 146 ? 0.550 6.128 -3.423 1.00 75.25 146 TRP A CA 1
ATOM 1089 C C . TRP A 1 146 ? 0.950 7.342 -4.275 1.00 75.25 146 TRP A C 1
ATOM 1091 O O . TRP A 1 146 ? 1.729 7.203 -5.218 1.00 75.25 146 TRP A O 1
ATOM 1101 N N . GLN A 1 147 ? 0.456 8.533 -3.929 1.00 76.94 147 GLN A N 1
ATOM 1102 C CA . GLN A 1 147 ? 0.818 9.786 -4.600 1.00 76.94 147 GLN A CA 1
ATOM 1103 C C . GLN A 1 147 ? 2.275 10.186 -4.320 1.00 76.94 147 GLN A C 1
ATOM 1105 O O . GLN A 1 147 ? 3.016 10.503 -5.246 1.00 76.94 147 GLN A O 1
ATOM 1110 N N . GLU A 1 148 ? 2.710 10.122 -3.060 1.00 78.25 148 GLU A N 1
ATOM 1111 C CA . GLU A 1 148 ? 4.069 10.480 -2.628 1.00 78.25 148 GLU A CA 1
ATOM 1112 C C . GLU A 1 148 ? 5.134 9.495 -3.120 1.00 78.25 148 GLU A C 1
ATOM 1114 O O . GLU A 1 148 ? 6.270 9.891 -3.365 1.00 78.25 148 GLU A O 1
ATOM 1119 N N . SER A 1 149 ? 4.770 8.228 -3.337 1.00 74.62 149 SER A N 1
ATOM 1120 C CA . SER A 1 149 ? 5.676 7.220 -3.906 1.00 74.62 149 SER A CA 1
ATOM 1121 C C . SER A 1 149 ? 6.035 7.493 -5.371 1.00 74.62 149 SER A C 1
ATOM 1123 O O . SER A 1 149 ? 6.817 6.742 -5.946 1.00 74.62 149 SER A O 1
ATOM 1125 N N . GLY A 1 150 ? 5.441 8.507 -6.015 1.00 65.06 150 GLY A N 1
ATOM 1126 C CA . GLY A 1 150 ? 5.692 8.834 -7.424 1.00 65.06 150 GLY A CA 1
ATOM 1127 C C . GLY A 1 150 ? 5.096 7.828 -8.418 1.00 65.06 150 GLY A C 1
ATOM 1128 O O . GLY A 1 150 ? 5.098 8.072 -9.615 1.00 65.06 150 GLY A O 1
ATOM 1129 N N . LEU A 1 151 ? 4.508 6.732 -7.928 1.00 62.97 151 LEU A N 1
ATOM 1130 C CA . LEU A 1 151 ? 3.802 5.710 -8.711 1.00 62.97 151 LEU A CA 1
ATOM 1131 C C . LEU A 1 151 ? 2.371 6.137 -9.100 1.00 62.97 151 LEU A C 1
ATOM 1133 O O . LEU A 1 151 ? 1.667 5.410 -9.798 1.00 62.97 151 LEU A O 1
ATOM 1137 N N . GLY A 1 152 ? 1.918 7.296 -8.608 1.00 56.31 152 GLY A N 1
ATOM 1138 C CA . GLY A 1 152 ? 0.539 7.775 -8.713 1.00 56.31 152 GLY A CA 1
ATOM 1139 C C . GLY A 1 152 ? 0.236 8.751 -9.849 1.00 56.31 152 GLY A C 1
ATOM 1140 O O . GLY A 1 152 ? -0.938 9.074 -10.041 1.00 56.31 152 GLY A O 1
ATOM 1141 N N . ALA A 1 153 ? 1.230 9.215 -10.612 1.00 58.94 153 ALA A N 1
ATOM 1142 C CA . ALA A 1 153 ? 0.991 10.134 -11.721 1.00 58.94 153 ALA A CA 1
ATOM 1143 C C . ALA A 1 153 ? 0.928 9.377 -13.065 1.00 58.94 153 ALA A C 1
ATOM 1145 O O . ALA A 1 153 ? 1.949 8.846 -13.504 1.00 58.94 153 ALA A O 1
ATOM 1146 N N . PRO A 1 154 ? -0.210 9.378 -13.793 1.00 58.59 154 PRO A N 1
ATOM 1147 C CA . PRO A 1 154 ? -0.260 8.854 -15.165 1.00 58.59 154 PRO A CA 1
ATOM 1148 C C . PRO A 1 154 ? 0.689 9.599 -16.125 1.00 58.59 154 PRO A C 1
ATOM 1150 O O . PRO A 1 154 ? 1.051 9.067 -17.168 1.00 58.59 154 PRO A O 1
ATOM 1153 N N . ALA A 1 155 ? 1.151 10.798 -15.746 1.00 57.28 155 ALA A N 1
ATOM 1154 C CA . ALA A 1 155 ? 2.117 11.578 -16.512 1.00 57.28 155 ALA A CA 1
ATOM 1155 C C . ALA A 1 155 ? 3.467 10.864 -16.709 1.00 57.28 155 ALA A C 1
ATOM 1157 O O . ALA A 1 155 ? 4.089 11.066 -17.749 1.00 57.28 155 ALA A O 1
ATOM 1158 N N . ASP A 1 156 ? 3.894 10.008 -15.772 1.00 70.50 156 ASP A N 1
ATOM 1159 C CA . ASP A 1 156 ? 5.196 9.335 -15.873 1.00 70.50 156 ASP A CA 1
ATOM 1160 C C . ASP A 1 156 ? 5.105 8.033 -16.685 1.00 70.50 156 ASP A C 1
ATOM 1162 O O . ASP A 1 156 ? 5.968 7.747 -17.507 1.00 70.50 156 ASP A O 1
ATOM 1166 N N . ILE A 1 157 ? 4.007 7.275 -16.574 1.00 78.44 157 ILE A N 1
ATOM 1167 C CA . ILE A 1 157 ? 3.827 6.044 -17.366 1.00 78.44 157 ILE A CA 1
ATOM 1168 C C . ILE A 1 157 ? 3.719 6.366 -18.862 1.00 78.44 157 ILE A C 1
ATOM 1170 O O . ILE A 1 157 ? 4.406 5.737 -19.667 1.00 78.44 157 ILE A O 1
ATOM 1174 N N . ASP A 1 158 ? 2.925 7.370 -19.243 1.00 81.69 158 ASP A N 1
ATOM 1175 C CA . ASP A 1 158 ? 2.790 7.767 -20.650 1.00 81.69 158 ASP A CA 1
ATOM 1176 C C . ASP A 1 158 ? 4.098 8.359 -21.201 1.00 81.69 158 ASP A C 1
ATOM 1178 O O . ASP A 1 158 ? 4.443 8.167 -22.369 1.00 81.69 158 ASP A O 1
ATOM 1182 N N . GLU A 1 159 ? 4.857 9.091 -20.378 1.00 84.31 159 GLU A N 1
ATOM 1183 C CA . GLU A 1 159 ? 6.172 9.606 -20.766 1.00 84.31 159 GLU A CA 1
ATOM 1184 C C . GLU A 1 159 ? 7.195 8.482 -20.943 1.00 84.31 159 GLU A C 1
ATOM 1186 O O . GLU A 1 159 ? 7.933 8.479 -21.933 1.00 84.31 159 GLU A O 1
ATOM 1191 N N . LEU A 1 160 ? 7.215 7.510 -20.033 1.00 86.88 160 LEU A N 1
ATOM 1192 C CA . LEU A 1 160 ? 8.061 6.327 -20.133 1.00 86.88 160 LEU A CA 1
ATOM 1193 C C . LEU A 1 160 ? 7.698 5.490 -21.358 1.00 86.88 160 LEU A C 1
ATOM 1195 O O . LEU A 1 160 ? 8.598 5.090 -22.090 1.00 86.88 160 LEU A O 1
ATOM 1199 N N . GLN A 1 161 ? 6.413 5.298 -21.654 1.00 89.38 161 GLN A N 1
ATOM 1200 C CA . GLN A 1 161 ? 5.969 4.621 -22.876 1.00 89.38 161 GLN A CA 1
ATOM 1201 C C . GLN A 1 161 ? 6.420 5.370 -24.134 1.00 89.38 161 GLN A C 1
ATOM 1203 O O . GLN A 1 161 ? 7.008 4.761 -25.026 1.00 89.38 161 GLN A O 1
ATOM 1208 N N . ARG A 1 162 ? 6.259 6.701 -24.184 1.00 91.94 162 ARG A N 1
ATOM 1209 C CA . ARG A 1 162 ? 6.788 7.522 -25.291 1.00 91.94 162 ARG A CA 1
ATOM 1210 C C . ARG A 1 162 ? 8.307 7.389 -25.436 1.00 91.94 162 ARG A C 1
ATOM 1212 O O . ARG A 1 162 ? 8.808 7.325 -26.560 1.00 91.94 162 ARG A O 1
ATOM 1219 N N . LYS A 1 163 ? 9.049 7.345 -24.324 1.00 93.81 163 LYS A N 1
ATOM 1220 C CA . LYS A 1 163 ? 10.507 7.130 -24.328 1.00 93.81 163 LYS A CA 1
ATOM 1221 C C . LYS A 1 163 ? 10.867 5.737 -24.836 1.00 93.81 163 LYS A C 1
ATOM 1223 O O . LYS A 1 163 ? 11.768 5.639 -25.662 1.00 93.81 163 LYS A O 1
ATOM 1228 N N . ILE A 1 164 ? 10.158 4.698 -24.398 1.00 95.62 164 ILE A N 1
ATOM 1229 C CA . ILE A 1 164 ? 10.347 3.318 -24.864 1.00 95.62 164 ILE A CA 1
ATOM 1230 C C . ILE A 1 164 ? 10.150 3.253 -26.377 1.00 95.62 164 ILE A C 1
ATOM 1232 O O . ILE A 1 164 ? 11.080 2.877 -27.081 1.00 95.62 164 ILE A O 1
ATOM 1236 N N . THR A 1 165 ? 9.020 3.740 -26.894 1.00 97.12 165 THR A N 1
ATOM 1237 C CA . THR A 1 165 ? 8.747 3.726 -28.339 1.00 97.12 165 THR A CA 1
ATOM 1238 C C . THR A 1 165 ? 9.791 4.517 -29.133 1.00 97.12 165 THR A C 1
ATOM 1240 O O . THR A 1 165 ? 10.223 4.091 -30.204 1.00 97.12 165 THR A O 1
ATOM 1243 N N . ARG A 1 166 ? 10.261 5.657 -28.607 1.00 97.56 166 ARG A N 1
ATOM 1244 C CA . ARG A 1 166 ? 11.348 6.424 -29.236 1.00 97.56 166 ARG A CA 1
ATOM 1245 C C . ARG A 1 166 ? 12.659 5.636 -29.274 1.00 97.56 166 ARG A C 1
ATOM 1247 O O . ARG A 1 166 ? 13.335 5.651 -30.299 1.00 97.56 166 ARG A O 1
ATOM 1254 N N . LEU A 1 167 ? 13.029 4.984 -28.174 1.00 97.94 167 LEU A N 1
ATOM 1255 C CA . LEU A 1 167 ? 14.255 4.188 -28.081 1.00 97.94 167 LEU A CA 1
ATOM 1256 C C . LEU A 1 167 ? 14.190 2.936 -28.964 1.00 97.94 167 LEU A C 1
ATOM 1258 O O . LEU A 1 167 ? 15.186 2.576 -29.587 1.00 97.94 167 LEU A O 1
ATOM 1262 N N . GLU A 1 168 ? 13.028 2.298 -29.067 1.00 98.31 168 GLU A N 1
ATOM 1263 C CA . GLU A 1 168 ? 12.788 1.185 -29.989 1.00 98.31 168 GLU A CA 1
ATOM 1264 C C . GLU A 1 168 ? 12.970 1.629 -31.442 1.00 98.31 168 GLU A C 1
ATOM 1266 O O . GLU A 1 168 ? 13.720 0.997 -32.187 1.00 98.31 168 GLU A O 1
ATOM 1271 N N . GLN A 1 169 ? 12.383 2.768 -31.827 1.00 98.12 169 GLN A N 1
ATOM 1272 C CA . GLN A 1 169 ? 12.552 3.319 -33.172 1.00 98.12 169 GLN A CA 1
ATOM 1273 C C . GLN A 1 169 ? 14.020 3.656 -33.475 1.00 98.12 169 GLN A C 1
ATOM 1275 O O . GLN A 1 169 ? 14.508 3.364 -34.567 1.00 98.12 169 GLN A O 1
ATOM 1280 N N . GLN A 1 170 ? 14.739 4.230 -32.506 1.00 98.00 170 GLN A N 1
ATOM 1281 C CA . GLN A 1 170 ? 16.171 4.510 -32.644 1.00 98.00 170 GLN A CA 1
ATOM 1282 C C . GLN A 1 170 ? 16.991 3.227 -32.802 1.00 98.00 170 GLN A C 1
ATOM 1284 O O . GLN A 1 170 ? 17.909 3.195 -33.617 1.00 98.00 170 GLN A O 1
ATOM 1289 N N . ASN A 1 171 ? 16.658 2.161 -32.072 1.00 98.25 171 ASN A N 1
ATOM 1290 C CA . ASN A 1 171 ? 17.321 0.868 -32.233 1.00 98.25 171 ASN A CA 1
ATOM 1291 C C . ASN A 1 171 ? 17.107 0.286 -33.631 1.00 98.25 171 ASN A C 1
ATOM 1293 O O . ASN A 1 171 ? 18.065 -0.194 -34.239 1.00 98.25 171 ASN A O 1
ATOM 1297 N N . VAL A 1 172 ? 15.883 0.355 -34.160 1.00 98.44 172 VAL A N 1
ATOM 1298 C CA . VAL A 1 172 ? 15.582 -0.104 -35.524 1.00 98.44 172 VAL A CA 1
ATOM 1299 C C . VAL A 1 172 ? 16.391 0.693 -36.547 1.00 98.44 172 VAL A C 1
ATOM 1301 O O . VAL A 1 172 ? 17.041 0.105 -37.408 1.00 98.44 172 VAL A O 1
ATOM 1304 N N . GLU A 1 173 ? 16.418 2.020 -36.420 1.00 98.38 173 GLU A N 1
ATOM 1305 C CA . GLU A 1 173 ? 17.163 2.892 -37.333 1.00 98.38 173 GLU A CA 1
ATOM 1306 C C . GLU A 1 173 ? 18.676 2.633 -37.280 1.00 98.38 173 GLU A C 1
ATOM 1308 O O . GLU A 1 173 ? 19.328 2.523 -38.319 1.00 98.38 173 GLU A O 1
ATOM 1313 N N . LEU A 1 174 ? 19.249 2.503 -36.081 1.00 98.25 174 LEU A N 1
ATOM 1314 C CA . LEU A 1 174 ? 20.675 2.217 -35.914 1.00 98.25 174 LEU A CA 1
ATOM 1315 C C . LEU A 1 174 ? 21.045 0.833 -36.445 1.00 98.25 174 LEU A C 1
ATOM 1317 O O . LEU A 1 174 ? 22.098 0.678 -37.061 1.00 98.25 174 LEU A O 1
ATOM 1321 N N . THR A 1 175 ? 20.176 -0.157 -36.250 1.00 98.25 175 THR A N 1
ATOM 1322 C CA . THR A 1 175 ? 20.380 -1.505 -36.793 1.00 98.25 175 THR A CA 1
ATOM 1323 C C . THR A 1 175 ? 20.359 -1.481 -38.320 1.00 98.25 175 THR A C 1
ATOM 1325 O O . THR A 1 175 ? 21.238 -2.071 -38.943 1.00 98.25 175 THR A O 1
ATOM 1328 N N . ALA A 1 176 ? 19.427 -0.740 -38.927 1.00 98.12 176 ALA A N 1
ATOM 1329 C CA . ALA A 1 176 ? 19.373 -0.571 -40.378 1.00 98.12 176 ALA A CA 1
ATOM 1330 C C . ALA A 1 176 ? 20.644 0.102 -40.929 1.00 98.12 176 ALA A C 1
ATOM 1332 O O . ALA A 1 176 ? 21.228 -0.397 -41.887 1.00 98.12 176 ALA A O 1
ATOM 1333 N N . LYS A 1 177 ? 21.130 1.172 -40.282 1.00 97.69 177 LYS A N 1
ATOM 1334 C CA . LYS A 1 177 ? 22.379 1.857 -40.674 1.00 97.69 177 LYS A CA 1
ATOM 1335 C C . LYS A 1 177 ? 23.610 0.963 -40.556 1.00 97.69 177 LYS A C 1
ATOM 1337 O O . LYS A 1 177 ? 24.518 1.048 -41.383 1.00 97.69 177 LYS A O 1
ATOM 1342 N N . LEU A 1 178 ? 23.666 0.127 -39.518 1.00 98.44 178 LEU A N 1
ATOM 1343 C CA . LEU A 1 178 ? 24.746 -0.845 -39.359 1.00 98.44 178 LEU A CA 1
ATOM 1344 C C . LEU A 1 178 ? 24.736 -1.877 -40.483 1.00 98.44 178 LEU A C 1
ATOM 1346 O O . LEU A 1 178 ? 25.804 -2.229 -40.974 1.00 98.44 178 LEU A O 1
ATOM 1350 N N . GLU A 1 179 ? 23.558 -2.344 -40.888 1.00 98.25 179 GLU A N 1
ATOM 1351 C CA . GLU A 1 179 ? 23.439 -3.322 -41.966 1.00 98.25 179 GLU A CA 1
ATOM 1352 C C . GLU A 1 179 ? 23.800 -2.723 -43.330 1.00 98.25 179 GLU A C 1
ATOM 1354 O O . GLU A 1 179 ? 24.572 -3.321 -44.075 1.00 98.25 179 GLU A O 1
ATOM 1359 N N . GLU A 1 180 ? 23.350 -1.500 -43.613 1.00 98.12 180 GLU A N 1
ATOM 1360 C CA . GLU A 1 180 ? 23.745 -0.750 -44.812 1.00 98.12 180 GLU A CA 1
ATOM 1361 C C . GLU A 1 180 ? 25.269 -0.561 -44.872 1.00 98.12 180 GLU A C 1
ATOM 1363 O O . GLU A 1 180 ? 25.913 -0.940 -45.847 1.00 98.12 180 GLU A O 1
ATOM 1368 N N . SER A 1 181 ? 25.874 -0.103 -43.772 1.00 97.44 181 SER A N 1
ATOM 1369 C CA . SER A 1 181 ? 27.330 0.089 -43.695 1.00 97.44 181 SER A CA 1
ATOM 1370 C C . SER A 1 181 ? 28.109 -1.220 -43.873 1.00 97.44 181 SER A C 1
ATOM 1372 O O . SER A 1 181 ? 29.219 -1.218 -44.404 1.00 97.44 181 SER A O 1
ATOM 1374 N N . ARG A 1 182 ? 27.565 -2.352 -43.406 1.00 98.25 182 ARG A N 1
ATOM 1375 C CA . ARG A 1 182 ? 28.171 -3.677 -43.611 1.00 98.25 182 ARG A CA 1
ATOM 1376 C C . ARG A 1 182 ? 28.109 -4.092 -45.073 1.00 98.25 182 ARG A C 1
ATOM 1378 O O . ARG A 1 182 ? 29.135 -4.501 -45.608 1.00 98.25 182 ARG A O 1
ATOM 1385 N N . SER A 1 183 ? 26.953 -3.920 -45.708 1.00 97.31 183 SER A N 1
ATOM 1386 C CA . SER A 1 183 ? 26.780 -4.171 -47.140 1.00 97.31 183 SER A CA 1
ATOM 1387 C C . SER A 1 183 ? 27.763 -3.343 -47.974 1.00 97.31 183 SER A C 1
ATOM 1389 O O . SER A 1 183 ? 28.428 -3.884 -48.856 1.00 97.31 183 SER A O 1
ATOM 1391 N N . ASP A 1 184 ? 27.924 -2.057 -47.658 1.00 97.81 184 ASP A N 1
ATOM 1392 C CA . ASP A 1 184 ? 28.868 -1.174 -48.353 1.00 97.81 184 ASP A CA 1
ATOM 1393 C C . ASP A 1 184 ? 30.325 -1.624 -48.180 1.00 97.81 184 ASP A C 1
ATOM 1395 O O . ASP A 1 184 ? 31.107 -1.620 -49.135 1.00 97.81 184 ASP A O 1
ATOM 1399 N N . LEU A 1 185 ? 30.708 -2.041 -46.968 1.00 98.31 185 LEU A N 1
ATOM 1400 C CA . LEU A 1 185 ? 32.049 -2.564 -46.701 1.00 98.31 185 LEU A CA 1
ATOM 1401 C C . LEU A 1 185 ? 32.320 -3.869 -47.449 1.00 98.31 185 LEU A C 1
ATOM 1403 O O . LEU A 1 185 ? 33.431 -4.058 -47.949 1.00 98.31 185 LEU A O 1
ATOM 1407 N N . ASP A 1 186 ? 31.338 -4.762 -47.527 1.00 98.25 186 ASP A N 1
ATOM 1408 C CA . ASP A 1 186 ? 31.485 -6.027 -48.239 1.00 98.25 186 ASP A CA 1
ATOM 1409 C C . ASP A 1 186 ? 31.563 -5.803 -49.756 1.00 98.25 186 ASP A C 1
ATOM 1411 O O . ASP A 1 186 ? 32.462 -6.354 -50.396 1.00 98.25 186 ASP A O 1
ATOM 1415 N N . ALA A 1 187 ? 30.762 -4.888 -50.311 1.00 97.88 187 ALA A N 1
ATOM 1416 C CA . ALA A 1 187 ? 30.876 -4.467 -51.708 1.00 97.88 187 ALA A CA 1
ATOM 1417 C C . ALA A 1 187 ? 32.245 -3.825 -52.014 1.00 97.88 187 ALA A C 1
ATOM 1419 O O . ALA A 1 187 ? 32.880 -4.138 -53.024 1.00 97.88 187 ALA A O 1
ATOM 1420 N N . ALA A 1 188 ? 32.750 -2.963 -51.124 1.00 97.44 188 ALA A N 1
ATOM 1421 C CA . ALA A 1 188 ? 34.069 -2.348 -51.279 1.00 97.44 188 ALA A CA 1
ATOM 1422 C C . ALA A 1 188 ? 35.205 -3.384 -51.212 1.00 97.44 188 ALA A C 1
ATOM 1424 O O . ALA A 1 188 ? 36.193 -3.281 -51.948 1.00 97.44 188 ALA A O 1
ATOM 1425 N N . ARG A 1 189 ? 35.077 -4.397 -50.345 1.00 97.62 189 ARG A N 1
ATOM 1426 C CA . ARG A 1 189 ? 36.026 -5.516 -50.261 1.00 97.62 189 ARG A CA 1
ATOM 1427 C C . ARG A 1 189 ? 36.002 -6.366 -51.521 1.00 97.62 189 ARG A C 1
ATOM 1429 O O . ARG A 1 189 ? 37.073 -6.695 -52.025 1.00 97.62 189 ARG A O 1
ATOM 1436 N N . GLU A 1 190 ? 34.823 -6.691 -52.037 1.00 98.12 190 GLU A N 1
ATOM 1437 C CA . GLU A 1 190 ? 34.678 -7.457 -53.274 1.00 98.12 190 GLU A CA 1
ATOM 1438 C C . GLU A 1 190 ? 35.301 -6.713 -54.462 1.00 98.12 190 GLU A C 1
ATOM 1440 O O . GLU A 1 190 ? 36.154 -7.269 -55.155 1.00 98.12 190 GLU A O 1
ATOM 1445 N N . ALA A 1 191 ? 35.016 -5.415 -54.607 1.00 97.06 191 ALA A N 1
ATOM 1446 C CA . ALA A 1 191 ? 35.630 -4.577 -55.635 1.00 97.06 191 ALA A CA 1
ATOM 1447 C C . ALA A 1 191 ? 37.167 -4.524 -55.523 1.00 97.06 191 ALA A C 1
ATOM 1449 O O . ALA A 1 191 ? 37.871 -4.542 -56.535 1.00 97.06 191 ALA A O 1
ATOM 1450 N N . ASN A 1 192 ? 37.712 -4.484 -54.302 1.00 96.31 192 ASN A N 1
ATOM 1451 C CA . ASN A 1 192 ? 39.159 -4.513 -54.075 1.00 96.31 192 ASN A CA 1
ATOM 1452 C C . ASN A 1 192 ? 39.774 -5.873 -54.459 1.00 96.31 192 ASN A C 1
ATOM 1454 O O . ASN A 1 192 ? 40.823 -5.927 -55.111 1.00 96.31 192 ASN A O 1
ATOM 1458 N N . LEU A 1 193 ? 39.102 -6.978 -54.121 1.00 97.75 193 LEU A N 1
ATOM 1459 C CA . LEU A 1 193 ? 39.522 -8.320 -54.528 1.00 97.75 193 LEU A CA 1
ATOM 1460 C C . LEU A 1 193 ? 39.521 -8.463 -56.054 1.00 97.75 193 LEU A C 1
ATOM 1462 O O . LEU A 1 193 ? 40.492 -8.976 -56.614 1.00 97.75 193 LEU A O 1
ATOM 1466 N N . ASP A 1 194 ? 38.487 -7.973 -56.731 1.00 96.62 194 ASP A N 1
ATOM 1467 C CA . ASP A 1 194 ? 38.390 -8.019 -58.190 1.00 96.62 194 ASP A CA 1
ATOM 1468 C C . ASP A 1 194 ? 39.428 -7.134 -58.877 1.00 96.62 194 ASP A C 1
ATOM 1470 O O . ASP A 1 194 ? 40.056 -7.568 -59.845 1.00 96.62 194 ASP A O 1
ATOM 1474 N N . LEU A 1 195 ? 39.699 -5.940 -58.340 1.00 95.88 195 LEU A N 1
ATOM 1475 C CA . LEU A 1 195 ? 40.795 -5.096 -58.815 1.00 95.88 195 LEU A CA 1
ATOM 1476 C C . LEU A 1 195 ? 42.144 -5.812 -58.671 1.00 95.88 195 LEU A C 1
ATOM 1478 O O . LEU A 1 195 ? 42.940 -5.832 -59.610 1.00 95.88 195 LEU A O 1
ATOM 1482 N N . THR A 1 196 ? 42.391 -6.435 -57.517 1.00 96.19 196 THR A N 1
ATOM 1483 C CA . THR A 1 196 ? 43.627 -7.186 -57.261 1.00 96.19 196 THR A CA 1
ATOM 1484 C C . THR A 1 196 ? 43.776 -8.362 -58.231 1.00 96.19 196 THR A C 1
ATOM 1486 O O . THR A 1 196 ? 44.861 -8.571 -58.777 1.00 96.19 196 THR A O 1
ATOM 1489 N N . ARG A 1 197 ? 42.687 -9.096 -58.507 1.00 95.81 197 ARG A N 1
ATOM 1490 C CA . ARG A 1 197 ? 42.648 -10.169 -59.519 1.00 95.81 197 ARG A CA 1
ATOM 1491 C C . ARG A 1 197 ? 42.908 -9.644 -60.933 1.00 95.81 197 ARG A C 1
ATOM 1493 O O . ARG A 1 197 ? 43.648 -10.269 -61.684 1.00 95.81 197 ARG A O 1
ATOM 1500 N N . ALA A 1 198 ? 42.323 -8.509 -61.309 1.00 94.44 198 ALA A N 1
ATOM 1501 C CA . ALA A 1 198 ? 42.517 -7.919 -62.632 1.00 94.44 198 ALA A CA 1
ATOM 1502 C C . ALA A 1 198 ? 43.958 -7.424 -62.847 1.00 94.44 198 ALA A C 1
ATOM 1504 O O . ALA A 1 198 ? 44.496 -7.551 -63.948 1.00 94.44 198 ALA A O 1
ATOM 1505 N N . LEU A 1 199 ? 44.595 -6.879 -61.804 1.00 95.06 199 LEU A N 1
ATOM 1506 C CA . LEU A 1 199 ? 45.996 -6.457 -61.852 1.00 95.06 199 LEU A CA 1
ATOM 1507 C C . LEU A 1 199 ? 46.951 -7.650 -61.963 1.00 95.06 199 LEU A C 1
ATOM 1509 O O . LEU A 1 199 ? 47.862 -7.608 -62.786 1.00 95.06 199 LEU A O 1
ATOM 1513 N N . SER A 1 200 ? 46.728 -8.725 -61.200 1.00 92.31 200 SER A N 1
ATOM 1514 C CA . SER A 1 200 ? 47.581 -9.922 -61.263 1.00 92.31 200 SER A CA 1
ATOM 1515 C C . SER A 1 200 ? 47.461 -10.705 -62.573 1.00 92.31 200 SER A C 1
ATOM 1517 O O . SER A 1 200 ? 48.367 -11.456 -62.906 1.00 92.31 200 SER A O 1
ATOM 1519 N N . GLN A 1 201 ? 46.376 -10.528 -63.331 1.00 89.81 201 GLN A N 1
ATOM 1520 C CA . GLN A 1 201 ? 46.200 -11.120 -64.664 1.00 89.81 201 GLN A CA 1
ATOM 1521 C C . GLN A 1 201 ? 46.831 -10.291 -65.797 1.00 89.81 201 GLN A C 1
ATOM 1523 O O . GLN A 1 201 ? 46.965 -10.794 -66.911 1.00 89.81 201 GLN A O 1
ATOM 1528 N N . ARG A 1 202 ? 47.163 -9.014 -65.552 1.00 82.88 202 ARG A N 1
ATOM 1529 C CA . ARG A 1 202 ? 47.760 -8.102 -66.548 1.00 82.88 202 ARG A CA 1
ATOM 1530 C C . ARG A 1 202 ? 49.283 -7.972 -66.443 1.00 82.88 202 ARG A C 1
ATOM 1532 O O . ARG A 1 202 ? 49.877 -7.442 -67.381 1.00 82.88 202 ARG A O 1
ATOM 1539 N N . GLY A 1 203 ? 49.876 -8.370 -65.319 1.00 66.56 203 GLY A N 1
ATOM 1540 C CA . GLY A 1 203 ? 51.329 -8.437 -65.111 1.00 66.56 203 GLY A CA 1
ATOM 1541 C C . GLY A 1 203 ? 51.866 -9.828 -65.395 1.00 66.56 203 GLY A C 1
ATOM 1542 O O . GLY A 1 203 ? 53.011 -9.902 -65.887 1.00 66.56 203 GLY A O 1
#

Solvent-accessible surface area (backbone atoms only — not comparable to full-atom values): 12488 Å² total; per-residue (Å²): 131,83,81,89,81,88,79,90,82,88,84,84,87,89,83,84,82,74,84,82,76,87,69,81,87,66,67,71,67,59,59,52,53,52,51,34,41,49,50,45,51,52,48,47,55,50,52,72,73,49,88,85,77,92,87,60,88,73,68,69,64,88,65,52,67,69,56,51,30,56,74,42,73,42,60,73,67,59,48,70,73,33,60,71,60,45,52,53,48,51,51,62,68,66,54,69,82,78,77,84,80,90,80,74,65,98,63,52,73,66,54,56,52,50,52,48,53,52,51,51,56,49,50,54,54,50,52,54,51,50,54,53,48,50,52,51,48,52,51,52,51,50,52,48,50,39,49,73,67,64,80,56,51,70,70,54,59,56,48,50,50,54,49,48,56,52,51,52,52,49,51,54,52,52,50,50,52,52,51,51,54,47,53,54,51,52,52,53,50,51,53,50,53,51,51,52,52,56,52,66,73,73,109

Secondary structure (DSSP, 8-state):
----------------PPPPP------HHHHHHHHHHHHHHHHHHHHHSS---TTS--------HHHHHHHTT--HHHHHH-HHHHHHHHHHHH---PPPPS---SS-HHHHHHHHHHHHHHHHHHHHHHHHHHHHHHHHHHHHHHHHTSTT-HHHHHHHHHHHHHHHHHHHHHHHHHHHHHHHHHHHHHHHHHHHHHHHTT-

Foldseek 3Di:
DDDDDDDDDDDDDDDDDDDDDDDDDDPPVVCLLVVLLVCLLVVVVVVVVDDDDDDDPPPVDLDDPCNSCVNSVHDPVVCVVCVVSVVVSVVSSPDDDDDDDDDDDPDDPVRVVVVSVVVVVVVVVVVVVVVVVVVVVCVVVVVVCCVVVVVNDPVVVVVVVVVVVVVVVVVVVVVVVVVVVVVVVVVVVVVVVVVVVVVVVVD

Sequence (203 aa):
MELLGCRLLSYDNACRPAPPQRLPLVPRLVVSSASKLAAALIGCRARACGTGLPGTPRSWPRRSGEANARQAGVDRSFLYRHRDLLEIVHAAELEPAAQDPVGGSPVSRASLQADLANAQARNTRLAARIQQLEKRLSQALGAQAWQESGLGAPADIDELQRKITRLEQQNVELTAKLEESRSDLDAAREANLDLTRALSQRG